Protein AF-A0A931VRN3-F1 (afdb_monomer_lite)

pLDDT: mean 87.7, std 13.33, range [32.97, 98.19]

Radius of gyration: 20.06 Å; chains: 1; bounding box: 51×46×57 Å

Foldseek 3Di:
DLVPAPFPPVLSVLLVVLVVVLVVVLVCLVPDDAAADDPVVLVVLLVVLVVLLLCLQQNPQLQSVQVSLVCNQVSLVVVLRHDRLQQAVLSNLVSLLSNLVSCLQLLNLSSSLSSLSSNLSSLVPHVDDHPVDDPLSSLVSNLSSLLSNLSSCVLSLNLVCNCCSLVVPNCVGPNCVVPVLVCLLVSVLSNLQSQLSDPDDDLVVLVVSLVVSLVSCVVVVVVVSNLSSLLSNLSSCLSVLVLVVSVVSLVVSVVCVVVDSRRDLVSVLSSLVSQLSSCVSVVVVVSNLVSLLVSQLSCQSNSSLSSVVVVCVVQPPVCVVSCPDPNRDDSPPDDD

Sequence (336 aa):
MAQVLPAPDEIKRSLVENMTLAHINALDAQGVSRTSVTPGLLVERLAELEQTHRQATFGKDLTEVKRAYRLLRDASRHLLRYVQPEEYPDTFSQICLYYHDAQCILNRPDEALLYAKTAQLVLESIEQIESGYSRKQRDELEINAIRGEAIAYHNLGLDRIVPDILLNRACSTSAYRNARHFWEPLVKRDLINSLAETPRFSIREVNKTAQQIAKICEKNGDEFTCLLVREGWLRSLIRRGKTKAAERIFKEEMERLPRLPYVGALHRALLFKSGARLAWALRDREVWSIRIAETVGLMSRAGLTHQISLIRRIYGSAVESVLAQPGIDPIESRRA

Secondary structure (DSSP, 8-state):
-GGGSSS-HHHHHHHHHHHHHHHHHHHHTTT--PPPPPHHHHHHHHHHHHHHHHHHHH-S-HHHHHHHHHHHHHHHHHHTTT--TTT-HHHHHHHHHHHHHHHHHTT-HHHHHHHHHHHHHHHHH--SPPTT--HHHHHHHHHHHHHHHHHHHHHTT-TTTHHHIIIIIGGGSHHHHHTHHHHHHHHHHHHHHHHTTSSS--HHHHHHHHHHHHHHHHHHT-HHHHHHHHHHHHHHHHHTT-HHHHHHHHHHHHHHGGG-TT--HHHHHHHHHHHHHHHHHHT-HHHHHHHHHHHHHHHHHTT-HHHHHHHHHHHGGGGHHHHTSTT------S--

Structure (mmCIF, N/CA/C/O backbone):
data_AF-A0A931VRN3-F1
#
_entry.id   AF-A0A931VRN3-F1
#
loop_
_atom_site.group_PDB
_atom_site.id
_atom_site.type_symbol
_atom_site.label_atom_id
_atom_site.label_alt_id
_atom_site.label_comp_id
_atom_site.label_asym_id
_atom_site.label_entity_id
_atom_site.label_seq_id
_atom_site.pdbx_PDB_ins_code
_atom_site.Cartn_x
_atom_site.Cartn_y
_atom_site.Cartn_z
_atom_site.occupancy
_atom_site.B_iso_or_equiv
_atom_site.auth_seq_id
_atom_site.auth_comp_id
_atom_site.auth_asym_id
_atom_site.auth_atom_id
_atom_site.pdbx_PDB_model_num
ATOM 1 N N . MET A 1 1 ? 0.625 -26.456 -2.271 1.00 47.81 1 MET A N 1
ATOM 2 C CA . MET A 1 1 ? 0.638 -25.460 -1.169 1.00 47.81 1 MET A CA 1
ATOM 3 C C . MET A 1 1 ? -0.666 -24.665 -1.031 1.00 47.81 1 MET A C 1
ATOM 5 O O . MET A 1 1 ? -1.099 -24.474 0.096 1.00 47.81 1 MET A O 1
ATOM 9 N N . ALA A 1 2 ? -1.344 -24.247 -2.109 1.00 42.66 2 ALA A N 1
ATOM 10 C CA . ALA A 1 2 ? -2.543 -23.396 -2.006 1.00 42.66 2 ALA A CA 1
ATOM 11 C C . ALA A 1 2 ? -3.788 -24.033 -1.341 1.00 42.66 2 ALA A C 1
ATOM 13 O O . ALA A 1 2 ? -4.576 -23.320 -0.726 1.00 42.66 2 ALA A O 1
ATOM 14 N N . GLN A 1 3 ? -3.957 -25.363 -1.397 1.00 41.06 3 GLN A N 1
ATOM 15 C CA . GLN A 1 3 ? -5.086 -26.056 -0.745 1.00 41.06 3 GLN A CA 1
ATOM 16 C C . GLN A 1 3 ? -5.084 -25.929 0.792 1.00 41.06 3 GLN A C 1
ATOM 18 O O . GLN A 1 3 ? -6.127 -26.093 1.417 1.00 41.06 3 GLN A O 1
ATOM 23 N N . VAL A 1 4 ? -3.939 -25.584 1.396 1.00 51.38 4 VAL A N 1
ATOM 24 C CA . VAL A 1 4 ? -3.761 -25.444 2.855 1.00 51.38 4 VAL A CA 1
ATOM 25 C C . VAL A 1 4 ? -3.945 -23.985 3.319 1.00 51.38 4 VAL A C 1
ATOM 27 O O . VAL A 1 4 ? -3.900 -23.696 4.514 1.00 51.38 4 VAL A O 1
ATOM 30 N N . LEU A 1 5 ? -4.164 -23.036 2.399 1.00 52.25 5 LEU A N 1
ATOM 31 C CA . LEU A 1 5 ? -4.338 -21.626 2.753 1.00 52.25 5 LEU A CA 1
ATOM 32 C C . LEU A 1 5 ? -5.702 -21.394 3.427 1.00 52.25 5 LEU A C 1
ATOM 34 O O . LEU A 1 5 ? -6.718 -21.863 2.914 1.00 52.25 5 LEU A O 1
ATOM 38 N N . PRO A 1 6 ? -5.778 -20.634 4.535 1.00 59.28 6 PRO A N 1
ATOM 39 C CA . PRO A 1 6 ? -7.038 -20.280 5.188 1.00 59.28 6 PRO A CA 1
ATOM 40 C C . PRO A 1 6 ? -7.766 -19.160 4.419 1.00 59.28 6 PRO A C 1
ATOM 42 O O . PRO A 1 6 ? -8.022 -18.088 4.958 1.00 59.28 6 PRO A O 1
ATOM 45 N N . ALA A 1 7 ? -8.070 -19.398 3.142 1.00 60.66 7 ALA A N 1
ATOM 46 C CA . ALA A 1 7 ? -8.756 -18.471 2.244 1.00 60.66 7 ALA A CA 1
ATOM 47 C C . ALA A 1 7 ? -10.032 -19.112 1.651 1.00 60.66 7 ALA A C 1
ATOM 49 O O . ALA A 1 7 ? -10.112 -20.341 1.574 1.00 60.66 7 ALA A O 1
ATOM 50 N N . PRO A 1 8 ? -11.030 -18.317 1.219 1.00 69.44 8 PRO A N 1
ATOM 51 C CA . PRO A 1 8 ? -12.153 -18.806 0.417 1.00 69.44 8 PRO A CA 1
ATOM 52 C C . PRO A 1 8 ? -11.683 -19.590 -0.817 1.00 69.44 8 PRO A C 1
ATOM 54 O O . PRO A 1 8 ? -10.651 -19.263 -1.403 1.00 69.44 8 PRO A O 1
ATOM 57 N N . ASP A 1 9 ? -12.447 -20.593 -1.251 1.00 69.62 9 ASP A N 1
ATOM 58 C CA . ASP A 1 9 ? -12.027 -21.487 -2.343 1.00 69.62 9 ASP A CA 1
ATOM 59 C C . ASP A 1 9 ? -11.883 -20.789 -3.703 1.00 69.62 9 ASP A C 1
ATOM 61 O O . ASP A 1 9 ? -11.116 -21.244 -4.550 1.00 69.62 9 ASP A O 1
ATOM 65 N N . GLU A 1 10 ? -12.589 -19.678 -3.908 1.00 64.44 10 GLU A N 1
ATOM 66 C CA . GLU A 1 10 ? -12.407 -18.785 -5.061 1.00 64.44 10 GLU A CA 1
ATOM 67 C C . GLU A 1 10 ? -11.017 -18.131 -5.038 1.00 64.44 10 GLU A C 1
ATOM 69 O O . GLU A 1 10 ? -10.295 -18.170 -6.030 1.00 64.44 10 GLU A O 1
ATOM 74 N N . ILE A 1 11 ? -10.589 -17.636 -3.870 1.00 66.75 11 ILE A N 1
ATOM 75 C CA . ILE A 1 11 ? -9.255 -17.055 -3.679 1.00 66.75 11 ILE A CA 1
ATOM 76 C C . ILE A 1 11 ? -8.178 -18.132 -3.812 1.00 66.75 11 ILE A C 1
ATOM 78 O O . ILE A 1 11 ? -7.168 -17.899 -4.462 1.00 66.75 11 ILE A O 1
ATOM 82 N N . LYS A 1 12 ? -8.381 -19.330 -3.252 1.00 71.00 12 LYS A N 1
ATOM 83 C CA . LYS A 1 12 ? -7.423 -20.436 -3.413 1.00 71.00 12 LYS A CA 1
ATOM 84 C C . LYS A 1 12 ? -7.230 -20.819 -4.880 1.00 71.00 12 LYS A C 1
ATOM 86 O O . LYS A 1 12 ? -6.092 -21.017 -5.287 1.00 71.00 12 LYS A O 1
ATOM 91 N N . ARG A 1 13 ? -8.318 -20.936 -5.653 1.00 69.44 13 ARG A N 1
ATOM 92 C CA . ARG A 1 13 ? -8.260 -21.268 -7.086 1.00 69.44 13 ARG A CA 1
ATOM 93 C C . ARG A 1 13 ? -7.555 -20.180 -7.882 1.00 69.44 13 ARG A C 1
ATOM 95 O O . ARG A 1 13 ? -6.575 -20.494 -8.547 1.00 69.44 13 ARG A O 1
ATOM 102 N N . SER A 1 14 ? -7.961 -18.924 -7.698 1.00 68.75 14 SER A N 1
ATOM 103 C CA . SER A 1 14 ? -7.282 -17.789 -8.326 1.00 68.75 14 SER A CA 1
ATOM 104 C C . SER A 1 14 ? -5.796 -17.743 -7.954 1.00 68.75 14 SER A C 1
ATOM 106 O O . SER A 1 14 ? -4.951 -17.554 -8.817 1.00 68.75 14 SER A O 1
ATOM 108 N N . LEU A 1 15 ? -5.429 -18.000 -6.692 1.00 72.75 15 LEU A N 1
ATOM 109 C CA . LEU A 1 15 ? -4.024 -18.039 -6.275 1.00 72.75 15 LEU A CA 1
ATOM 110 C C . LEU A 1 15 ? -3.240 -19.169 -6.942 1.00 72.75 15 LEU A C 1
ATOM 112 O O . LEU A 1 15 ? -2.097 -18.945 -7.317 1.00 72.75 15 LEU A O 1
ATOM 116 N N . VAL A 1 16 ? -3.820 -20.364 -7.093 1.00 74.12 16 VAL A N 1
ATOM 117 C CA . VAL A 1 16 ? -3.169 -21.457 -7.837 1.00 74.12 16 VAL A CA 1
ATOM 118 C C . VAL A 1 16 ? -2.955 -21.048 -9.283 1.00 74.12 16 VAL A C 1
ATOM 120 O O . VAL A 1 16 ? -1.829 -21.115 -9.759 1.00 74.12 16 VAL A O 1
ATOM 123 N N . GLU A 1 17 ? -4.013 -20.594 -9.953 1.00 70.81 17 GLU A N 1
ATOM 124 C CA . GLU A 1 17 ? -3.970 -20.182 -11.355 1.00 70.81 17 GLU A CA 1
ATOM 125 C C . GLU A 1 17 ? -2.940 -19.073 -11.562 1.00 70.81 17 GLU A C 1
ATOM 127 O O . GLU A 1 17 ? -2.063 -19.196 -12.408 1.00 70.81 17 GLU A O 1
ATOM 132 N N . ASN A 1 18 ? -2.960 -18.045 -10.719 1.00 70.38 18 ASN A N 1
ATOM 133 C CA . ASN A 1 18 ? -2.026 -16.930 -10.775 1.00 70.38 18 ASN A CA 1
ATOM 134 C C . ASN A 1 18 ? -0.592 -17.339 -10.429 1.00 70.38 18 ASN A C 1
ATOM 136 O O . ASN A 1 18 ? 0.336 -16.865 -11.069 1.00 70.38 18 ASN A O 1
ATOM 140 N N . MET A 1 19 ? -0.365 -18.234 -9.466 1.00 69.62 19 MET A N 1
ATOM 141 C CA . MET A 1 19 ? 0.985 -18.745 -9.193 1.00 69.62 19 MET A CA 1
ATOM 142 C C . MET A 1 19 ? 1.522 -19.579 -10.359 1.00 69.62 19 MET A C 1
ATOM 144 O O . MET A 1 19 ? 2.696 -19.462 -10.706 1.00 69.62 19 MET A O 1
ATOM 148 N N . THR A 1 20 ? 0.669 -20.395 -10.976 1.00 71.00 20 THR A N 1
ATOM 149 C CA . THR A 1 20 ? 1.013 -21.165 -12.171 1.00 71.00 20 THR A CA 1
ATOM 150 C C . THR A 1 20 ? 1.292 -20.235 -13.349 1.00 71.00 20 THR A C 1
ATOM 152 O O . THR A 1 20 ? 2.310 -20.405 -14.007 1.00 71.00 20 THR A O 1
ATOM 155 N N . LEU A 1 21 ? 0.471 -19.206 -13.568 1.00 70.56 21 LEU A N 1
ATOM 156 C CA . LEU A 1 21 ? 0.690 -18.193 -14.601 1.00 70.56 21 LEU A CA 1
ATOM 157 C C . LEU A 1 21 ? 1.951 -17.365 -14.348 1.00 70.56 21 LEU A C 1
ATOM 159 O O . LEU A 1 21 ? 2.657 -17.068 -15.299 1.00 70.56 21 LEU A O 1
ATOM 163 N N . ALA A 1 22 ? 2.275 -17.022 -13.097 1.00 62.94 22 ALA A N 1
ATOM 164 C CA . ALA A 1 22 ? 3.526 -16.336 -12.759 1.00 62.94 22 ALA A CA 1
ATOM 165 C C . ALA A 1 22 ? 4.733 -17.168 -13.196 1.00 62.94 22 ALA A C 1
ATOM 167 O O . ALA A 1 22 ? 5.671 -16.654 -13.796 1.00 62.94 22 ALA A O 1
ATOM 168 N N . HIS A 1 23 ? 4.682 -18.468 -12.905 1.00 60.97 23 HIS A N 1
ATOM 169 C CA . HIS A 1 23 ? 5.738 -19.404 -13.251 1.00 60.97 23 HIS A CA 1
ATOM 170 C C . HIS A 1 23 ? 5.822 -19.649 -14.764 1.00 60.97 23 HIS A C 1
ATOM 172 O O . HIS A 1 23 ? 6.911 -19.588 -15.319 1.00 60.97 23 HIS A O 1
ATOM 178 N N . ILE A 1 24 ? 4.685 -19.857 -15.438 1.00 65.12 24 ILE A N 1
ATOM 179 C CA . ILE A 1 24 ? 4.618 -20.018 -16.899 1.00 65.12 24 ILE A CA 1
ATOM 180 C C . ILE A 1 24 ? 5.123 -18.756 -17.595 1.00 65.12 24 ILE A C 1
ATOM 182 O O . ILE A 1 24 ? 6.011 -18.848 -18.428 1.00 65.12 24 ILE A O 1
ATOM 186 N N . ASN A 1 25 ? 4.648 -17.573 -17.202 1.00 61.78 25 ASN A N 1
ATOM 187 C CA . ASN A 1 25 ? 5.103 -16.313 -17.785 1.00 61.78 25 ASN A CA 1
ATOM 188 C C . ASN A 1 25 ? 6.601 -16.081 -17.561 1.00 61.78 25 ASN A C 1
ATOM 190 O O . ASN A 1 25 ? 7.233 -15.469 -18.411 1.00 61.78 25 ASN A O 1
ATOM 194 N N . ALA A 1 26 ? 7.170 -16.550 -16.446 1.00 58.62 26 ALA A N 1
ATOM 195 C CA . ALA A 1 26 ? 8.609 -16.482 -16.201 1.00 58.62 26 ALA A CA 1
ATOM 196 C C . ALA A 1 26 ? 9.413 -17.445 -17.095 1.00 58.62 26 ALA A C 1
ATOM 198 O O . ALA A 1 26 ? 10.532 -17.122 -17.474 1.00 58.62 26 ALA A O 1
ATOM 199 N N . LEU A 1 27 ? 8.849 -18.604 -17.448 1.00 55.72 27 LEU A N 1
ATOM 200 C CA . LEU A 1 27 ? 9.449 -19.536 -18.409 1.00 55.72 27 LEU A CA 1
ATOM 201 C C . LEU A 1 27 ? 9.289 -19.043 -19.858 1.00 55.72 27 LEU A C 1
ATOM 203 O O . LEU A 1 27 ? 10.208 -19.177 -20.659 1.00 55.72 27 LEU A O 1
ATOM 207 N N . ASP A 1 28 ? 8.149 -18.431 -20.185 1.00 57.56 28 ASP A N 1
ATOM 208 C CA . ASP A 1 28 ? 7.862 -17.856 -21.505 1.00 57.56 28 ASP A CA 1
ATOM 209 C C . ASP A 1 28 ? 8.634 -16.550 -21.748 1.00 57.56 28 ASP A C 1
ATOM 211 O O . ASP A 1 28 ? 8.986 -16.249 -22.890 1.00 57.56 28 ASP A O 1
ATOM 215 N N . ALA A 1 29 ? 8.970 -15.822 -20.676 1.00 54.88 29 ALA A N 1
ATOM 216 C CA . ALA A 1 29 ? 9.952 -14.731 -20.633 1.00 54.88 29 ALA A CA 1
ATOM 217 C C . ALA A 1 29 ? 11.402 -15.207 -20.876 1.00 54.88 29 ALA A C 1
ATOM 219 O O . ALA A 1 29 ? 12.355 -14.547 -20.474 1.00 54.88 29 ALA A O 1
ATOM 220 N N . GLN A 1 30 ? 11.582 -16.385 -21.474 1.00 50.66 30 GLN A N 1
ATOM 221 C CA . GLN A 1 30 ? 12.852 -16.857 -22.015 1.00 50.66 30 GLN A CA 1
ATOM 222 C C . GLN A 1 30 ? 12.718 -17.288 -23.487 1.00 50.66 30 GLN A C 1
ATOM 224 O O . GLN A 1 30 ? 13.691 -17.773 -24.063 1.00 50.66 30 GLN A O 1
ATOM 229 N N . GLY A 1 31 ? 11.533 -17.164 -24.113 1.00 42.31 31 GLY A N 1
ATOM 230 C CA . GLY A 1 31 ? 11.246 -17.884 -25.360 1.00 42.31 31 GLY A CA 1
ATOM 231 C C . GLY A 1 31 ? 10.286 -17.260 -26.377 1.00 42.31 31 GLY A C 1
ATOM 232 O O . GLY A 1 31 ? 10.128 -17.851 -27.446 1.00 42.31 31 GLY A O 1
ATOM 233 N N . VAL A 1 32 ? 9.648 -16.106 -26.132 1.00 45.34 32 VAL A N 1
ATOM 234 C CA . VAL A 1 32 ? 8.637 -15.564 -27.070 1.00 45.34 32 VAL A CA 1
ATOM 235 C C . VAL A 1 32 ? 9.038 -14.223 -27.681 1.00 45.34 32 VAL A C 1
ATOM 237 O O . VAL A 1 32 ? 9.128 -13.200 -27.010 1.00 45.34 32 VAL A O 1
ATOM 240 N N . SER A 1 33 ? 9.156 -14.217 -29.011 1.00 43.78 33 SER A N 1
ATOM 241 C CA . SER A 1 33 ? 9.329 -13.016 -29.831 1.00 43.78 33 SER A CA 1
ATOM 242 C C . SER A 1 33 ? 8.057 -12.154 -29.783 1.00 43.78 33 SER A C 1
ATOM 244 O O . SER A 1 33 ? 7.063 -12.440 -30.453 1.00 43.78 33 SER A O 1
ATOM 246 N N . ARG A 1 34 ? 8.054 -11.115 -28.940 1.00 58.91 34 ARG A N 1
ATOM 247 C CA . ARG A 1 34 ? 7.010 -10.074 -28.912 1.00 58.91 34 ARG A CA 1
ATOM 248 C C . ARG A 1 34 ? 7.381 -8.945 -29.868 1.00 58.91 34 ARG A C 1
ATOM 250 O O . ARG A 1 34 ? 8.559 -8.670 -30.070 1.00 58.91 34 ARG A O 1
ATOM 257 N N . THR A 1 35 ? 6.390 -8.259 -30.428 1.00 57.34 35 THR A N 1
ATOM 258 C CA . THR A 1 35 ? 6.620 -7.074 -31.263 1.00 57.34 35 THR A CA 1
ATOM 259 C C . THR A 1 35 ? 7.384 -6.019 -30.461 1.00 57.34 35 THR A C 1
ATOM 261 O O . THR A 1 35 ? 6.906 -5.597 -29.408 1.00 57.34 35 THR A O 1
ATOM 264 N N . SER A 1 36 ? 8.564 -5.618 -30.935 1.00 60.22 36 SER A N 1
ATOM 265 C CA . SER A 1 36 ? 9.435 -4.683 -30.223 1.00 60.22 36 SER A CA 1
ATOM 266 C C . SER A 1 36 ? 8.856 -3.265 -30.227 1.00 60.22 36 SER A C 1
ATOM 268 O O . SER A 1 36 ? 8.406 -2.750 -31.253 1.00 60.22 36 SER A O 1
ATOM 270 N N . VAL A 1 37 ? 8.855 -2.625 -29.056 1.00 72.06 37 VAL A N 1
ATOM 271 C CA . VAL A 1 37 ? 8.591 -1.185 -28.917 1.00 72.06 37 VAL A CA 1
ATOM 272 C C . VAL A 1 37 ? 9.890 -0.448 -29.207 1.00 72.06 37 VAL A C 1
ATOM 274 O O . VAL A 1 37 ? 10.955 -0.878 -28.774 1.00 72.06 37 VAL A O 1
ATOM 277 N N . THR A 1 38 ? 9.828 0.676 -29.919 1.00 80.19 38 THR A N 1
ATOM 278 C CA . THR A 1 38 ? 11.017 1.516 -30.088 1.00 80.19 38 THR A CA 1
ATOM 279 C C . THR A 1 38 ? 11.441 2.112 -28.734 1.00 80.19 38 THR A C 1
ATOM 281 O O . THR A 1 38 ? 10.580 2.613 -28.005 1.00 80.19 38 THR A O 1
ATOM 284 N N . PRO A 1 39 ? 12.745 2.130 -28.391 1.00 80.50 39 PRO A N 1
ATOM 285 C CA . PRO A 1 39 ? 13.212 2.574 -27.072 1.00 80.50 39 PRO A CA 1
ATOM 286 C C . PRO A 1 39 ? 12.710 3.968 -26.661 1.00 80.50 39 PRO A C 1
ATOM 288 O O . PRO A 1 39 ? 12.307 4.175 -25.521 1.00 80.50 39 PRO A O 1
ATOM 291 N N . GLY A 1 40 ? 12.670 4.922 -27.601 1.00 81.75 40 GLY A N 1
ATOM 292 C CA . GLY A 1 40 ? 12.187 6.281 -27.329 1.00 81.75 40 GLY A CA 1
ATOM 293 C C . GLY A 1 40 ? 10.714 6.328 -26.910 1.00 81.75 40 GLY A C 1
ATOM 294 O O . GLY A 1 40 ? 10.373 6.986 -25.931 1.00 81.75 40 GLY A O 1
ATOM 295 N N . LEU A 1 41 ? 9.855 5.559 -27.587 1.00 86.69 41 LEU A N 1
ATOM 296 C CA . LEU A 1 41 ? 8.439 5.471 -27.234 1.00 86.69 41 LEU A CA 1
ATOM 297 C C . LEU A 1 41 ? 8.250 4.799 -25.867 1.00 86.69 41 LEU A C 1
ATOM 299 O O . LEU A 1 41 ? 7.359 5.183 -25.116 1.00 86.69 41 LEU A O 1
ATOM 303 N N . LEU A 1 42 ? 9.084 3.813 -25.5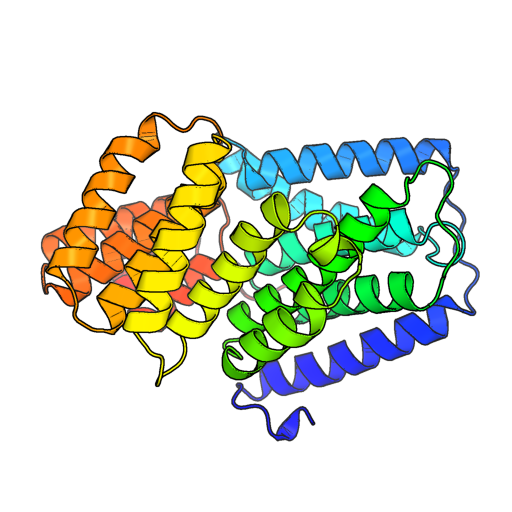23 1.00 89.06 42 LEU A N 1
ATOM 304 C CA . LEU A 1 42 ? 9.016 3.147 -24.223 1.00 89.06 42 LEU A CA 1
ATOM 305 C C . LEU A 1 42 ? 9.300 4.117 -23.066 1.00 89.06 42 LEU A C 1
ATOM 307 O O . LEU A 1 42 ? 8.546 4.134 -22.094 1.00 89.06 42 LEU A O 1
ATOM 311 N N . VAL A 1 43 ? 10.326 4.963 -23.197 1.00 89.38 43 VAL A N 1
ATOM 312 C CA . VAL A 1 43 ? 10.664 5.989 -22.194 1.00 89.38 43 VAL A CA 1
ATOM 313 C C . VAL A 1 43 ? 9.511 6.976 -22.000 1.00 89.38 43 VAL A C 1
ATOM 315 O O . VAL A 1 43 ? 9.130 7.263 -20.864 1.00 89.38 43 VAL A O 1
ATOM 318 N N . GLU A 1 44 ? 8.910 7.457 -23.091 1.00 91.38 44 GLU A N 1
ATOM 319 C CA . GLU A 1 44 ? 7.751 8.359 -23.033 1.00 91.38 44 GLU A CA 1
ATOM 320 C C . GLU A 1 44 ? 6.558 7.703 -22.324 1.00 91.38 44 GLU A C 1
ATOM 322 O O . GLU A 1 44 ? 5.975 8.286 -21.407 1.00 91.38 44 GLU A O 1
ATOM 327 N N . ARG A 1 45 ? 6.227 6.454 -22.680 1.00 93.44 45 ARG A N 1
ATOM 328 C CA . ARG A 1 45 ? 5.126 5.709 -22.048 1.00 93.44 45 ARG A CA 1
ATOM 329 C C . ARG A 1 45 ? 5.378 5.424 -20.572 1.00 93.44 45 ARG A C 1
ATOM 331 O O . ARG A 1 45 ? 4.435 5.466 -19.781 1.00 93.44 45 ARG A O 1
ATOM 338 N N . LEU A 1 46 ? 6.621 5.150 -20.180 1.00 94.00 46 LEU A N 1
ATOM 339 C CA . LEU A 1 46 ? 6.968 4.946 -18.777 1.00 94.00 46 LEU A CA 1
ATOM 340 C C . LEU A 1 46 ? 6.805 6.242 -17.968 1.00 94.00 46 LEU A C 1
ATOM 342 O O . LEU A 1 46 ? 6.253 6.203 -16.868 1.00 94.00 46 LEU A O 1
ATOM 346 N N . ALA A 1 47 ? 7.203 7.389 -18.526 1.00 94.75 47 ALA A N 1
ATOM 347 C CA . ALA A 1 47 ? 7.003 8.691 -17.892 1.00 94.75 47 ALA A CA 1
ATOM 348 C C . ALA A 1 47 ? 5.508 9.038 -17.731 1.00 94.75 47 ALA A C 1
ATOM 350 O O . ALA A 1 47 ? 5.088 9.503 -16.667 1.00 94.75 47 ALA A O 1
ATOM 351 N N . GLU A 1 48 ? 4.679 8.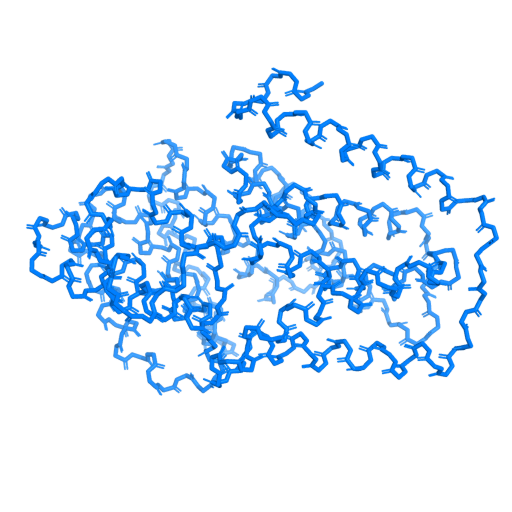752 -18.743 1.00 95.25 48 GLU A N 1
ATOM 352 C CA . GLU A 1 48 ? 3.215 8.897 -18.659 1.00 95.25 48 GLU A CA 1
ATOM 353 C C . GLU A 1 48 ? 2.607 7.999 -17.564 1.00 95.25 48 GLU A C 1
ATOM 355 O O . GLU A 1 48 ? 1.729 8.434 -16.805 1.00 95.25 48 GLU A O 1
ATOM 360 N N . LEU A 1 49 ? 3.080 6.751 -17.446 1.00 96.12 49 LEU A N 1
ATOM 361 C CA . LEU A 1 49 ? 2.662 5.833 -16.384 1.00 96.12 49 LEU A CA 1
ATOM 362 C C . LEU A 1 49 ? 3.060 6.346 -15.001 1.00 96.12 49 LEU A C 1
ATOM 364 O O . LEU A 1 49 ? 2.229 6.331 -14.093 1.00 96.12 49 LEU A O 1
ATOM 368 N N . GLU A 1 50 ? 4.286 6.844 -14.837 1.00 96.69 50 GLU A N 1
ATOM 369 C CA . GLU A 1 50 ? 4.743 7.420 -13.573 1.00 96.69 50 GLU A CA 1
ATOM 370 C C . GLU A 1 50 ? 3.888 8.630 -13.172 1.00 96.69 50 GLU A C 1
ATOM 372 O O . GLU A 1 50 ? 3.437 8.731 -12.027 1.00 96.69 50 GLU A O 1
ATOM 377 N N . GLN A 1 51 ? 3.604 9.535 -14.112 1.00 96.81 51 GLN A N 1
ATOM 378 C CA . GLN A 1 51 ? 2.733 10.681 -13.859 1.00 96.81 51 GLN A CA 1
ATOM 379 C C . GLN A 1 51 ? 1.325 10.231 -13.450 1.00 96.81 51 GLN A C 1
ATOM 381 O O . GLN A 1 51 ? 0.758 10.755 -12.486 1.00 96.81 51 GLN A O 1
ATOM 386 N N . THR A 1 52 ? 0.781 9.227 -14.137 1.00 96.62 52 THR A N 1
ATOM 387 C CA . THR A 1 52 ? -0.531 8.651 -13.819 1.00 96.62 52 THR A CA 1
ATOM 388 C C . THR A 1 52 ? -0.532 7.999 -12.433 1.00 96.62 52 THR A C 1
ATOM 390 O O . THR A 1 52 ? -1.475 8.192 -11.665 1.00 96.62 52 THR A O 1
ATOM 393 N N . HIS A 1 53 ? 0.535 7.284 -12.063 1.00 96.62 53 HIS A N 1
ATOM 394 C CA . HIS A 1 53 ? 0.702 6.680 -10.736 1.00 96.62 53 HIS A CA 1
ATOM 395 C C . HIS A 1 53 ? 0.770 7.734 -9.629 1.00 96.62 53 HIS A C 1
ATOM 397 O O . HIS A 1 53 ? 0.078 7.608 -8.612 1.00 96.62 53 HIS A O 1
ATOM 403 N N . ARG A 1 54 ? 1.520 8.822 -9.847 1.00 95.06 54 ARG A N 1
ATOM 404 C CA . ARG A 1 54 ? 1.574 9.962 -8.921 1.00 95.06 54 ARG A CA 1
ATOM 405 C C . ARG A 1 54 ? 0.204 10.619 -8.764 1.00 95.06 54 ARG A C 1
ATOM 407 O O . ARG A 1 54 ? -0.207 10.875 -7.633 1.00 95.06 54 ARG A O 1
ATOM 414 N N . GLN A 1 55 ? -0.524 10.840 -9.860 1.00 94.88 55 GLN A N 1
ATOM 415 C CA . GLN A 1 55 ? -1.879 11.397 -9.816 1.00 94.88 55 GLN A CA 1
ATOM 416 C C . GLN A 1 55 ? -2.845 10.471 -9.067 1.00 94.88 55 GLN A C 1
ATOM 418 O O . GLN A 1 55 ? -3.618 10.938 -8.235 1.00 94.88 55 GLN A O 1
ATOM 423 N N . ALA A 1 56 ? -2.782 9.160 -9.304 1.00 93.38 56 ALA A N 1
ATOM 424 C CA . ALA A 1 56 ? -3.622 8.190 -8.607 1.00 93.38 56 ALA A CA 1
ATOM 425 C C . ALA A 1 56 ? -3.336 8.161 -7.093 1.00 93.38 56 ALA A C 1
ATOM 427 O O . ALA A 1 56 ? -4.252 8.104 -6.276 1.00 93.38 56 ALA A O 1
ATOM 428 N N . THR A 1 57 ? -2.063 8.250 -6.706 1.00 92.00 57 THR A N 1
ATOM 429 C CA . THR A 1 57 ? -1.635 8.109 -5.307 1.00 92.00 57 THR A CA 1
ATOM 430 C C . THR A 1 57 ? -1.789 9.404 -4.501 1.00 92.00 57 THR A C 1
ATOM 432 O O . THR A 1 57 ? -2.190 9.376 -3.332 1.00 92.00 57 THR A O 1
ATOM 435 N N . PHE A 1 58 ? -1.483 10.549 -5.114 1.00 91.94 58 PHE A N 1
ATOM 436 C CA . PHE A 1 58 ? -1.341 11.840 -4.431 1.00 91.94 58 PHE A CA 1
ATOM 437 C C . PHE A 1 58 ? -2.297 12.928 -4.941 1.00 91.94 58 PHE A C 1
ATOM 439 O O . PHE A 1 58 ? -2.311 14.027 -4.384 1.00 91.94 58 PHE A O 1
ATOM 446 N N . GLY A 1 59 ? -3.109 12.638 -5.961 1.00 90.62 59 GLY A N 1
ATOM 447 C CA . GLY A 1 59 ? -4.077 13.577 -6.522 1.00 90.62 59 GLY A CA 1
ATOM 448 C C . GLY A 1 59 ? -5.084 14.089 -5.488 1.00 90.62 59 GLY A C 1
ATOM 449 O O . GLY A 1 59 ? -5.476 13.384 -4.550 1.00 90.62 59 GLY A O 1
ATOM 450 N N . LYS A 1 60 ? -5.494 15.351 -5.660 1.00 89.31 60 LYS A N 1
ATOM 451 C CA . LYS A 1 60 ? -6.462 16.033 -4.783 1.00 89.31 60 LYS A CA 1
ATOM 452 C C . LYS A 1 60 ? -7.897 15.913 -5.295 1.00 89.31 60 LYS A C 1
ATOM 454 O O . LYS A 1 60 ? -8.812 15.792 -4.482 1.00 89.31 60 LYS A O 1
ATOM 459 N N . ASP A 1 61 ? -8.088 15.935 -6.613 1.00 92.88 61 ASP A N 1
ATOM 460 C CA . ASP A 1 61 ? -9.394 15.701 -7.226 1.00 92.88 61 ASP A CA 1
ATOM 461 C C . ASP A 1 61 ? -9.708 14.199 -7.208 1.00 92.88 61 ASP A C 1
ATOM 463 O O . ASP A 1 61 ? -9.017 13.382 -7.815 1.00 92.88 61 ASP A O 1
ATOM 467 N N . LEU A 1 62 ? -10.764 13.828 -6.484 1.00 91.62 62 LEU A N 1
ATOM 468 C CA . LEU A 1 62 ? -11.141 12.429 -6.286 1.00 91.62 62 LEU A CA 1
ATOM 469 C C . LEU A 1 62 ? -11.616 11.760 -7.585 1.00 91.62 62 LEU A C 1
ATOM 471 O O . LEU A 1 62 ? -11.374 10.569 -7.782 1.00 91.62 62 LEU A O 1
ATOM 475 N N . THR A 1 63 ? -12.252 12.516 -8.480 1.00 89.81 63 THR A N 1
ATOM 476 C CA . THR A 1 63 ? -12.711 12.016 -9.781 1.00 89.81 63 THR A CA 1
ATOM 477 C C . THR A 1 63 ? -11.518 11.719 -10.679 1.00 89.81 63 THR A C 1
ATOM 479 O O . THR A 1 63 ? -11.477 10.670 -11.328 1.00 89.81 63 THR A O 1
ATOM 482 N N . GLU A 1 64 ? -10.522 12.607 -10.688 1.00 92.44 64 GLU A N 1
ATOM 483 C CA . GLU A 1 64 ? -9.267 12.378 -11.405 1.00 92.44 64 GLU A CA 1
ATOM 484 C C . GLU A 1 64 ? -8.502 11.191 -10.823 1.00 92.44 64 GLU A C 1
ATOM 486 O O . GLU A 1 64 ? -8.046 10.347 -11.585 1.00 92.44 64 GLU A O 1
ATOM 491 N N . VAL A 1 65 ? -8.429 11.063 -9.493 1.00 92.06 65 VAL A N 1
ATOM 492 C CA . VAL A 1 65 ? -7.815 9.905 -8.817 1.00 92.06 65 VAL A CA 1
ATOM 493 C C . VAL A 1 65 ? -8.488 8.593 -9.238 1.00 92.06 65 VAL A C 1
ATOM 495 O O . VAL A 1 65 ? -7.805 7.647 -9.639 1.00 92.06 65 VAL A O 1
ATOM 498 N N . LYS A 1 66 ? -9.829 8.534 -9.221 1.00 91.38 66 LYS A N 1
ATOM 499 C CA . LYS A 1 66 ? -10.601 7.352 -9.653 1.00 91.38 66 LYS A CA 1
ATOM 500 C C . LYS A 1 66 ? -10.289 6.976 -11.103 1.00 91.38 66 LYS A C 1
ATOM 502 O O . LYS A 1 66 ? -10.120 5.794 -11.411 1.00 91.38 66 LYS A O 1
ATOM 507 N N . ARG A 1 67 ? -10.208 7.965 -12.000 1.00 91.38 67 ARG A N 1
ATOM 508 C CA . ARG A 1 67 ? -9.839 7.752 -13.411 1.00 91.38 67 ARG A CA 1
ATOM 509 C C . ARG A 1 67 ? -8.384 7.312 -13.555 1.00 91.38 67 ARG A C 1
ATOM 511 O O . ARG A 1 67 ? -8.124 6.378 -14.307 1.00 91.38 67 ARG A O 1
ATOM 518 N N . ALA A 1 68 ? -7.469 7.919 -12.805 1.00 94.38 68 ALA A N 1
ATOM 519 C CA . ALA A 1 68 ? -6.043 7.626 -12.853 1.00 94.38 68 ALA A CA 1
ATOM 520 C C . ALA A 1 68 ? -5.741 6.176 -12.456 1.00 94.38 68 ALA A C 1
ATOM 522 O O . ALA A 1 68 ? -4.971 5.527 -13.150 1.00 94.38 68 ALA A O 1
ATOM 523 N N . TYR A 1 69 ? -6.403 5.606 -11.439 1.00 92.38 69 TYR A N 1
ATOM 524 C CA . TYR A 1 69 ? -6.232 4.179 -11.116 1.00 92.38 69 TYR A CA 1
ATOM 525 C C . TYR A 1 69 ? -6.668 3.242 -12.253 1.00 92.38 69 TYR A C 1
ATOM 527 O O . TYR A 1 69 ? -6.003 2.241 -12.518 1.00 92.38 69 TYR A O 1
ATOM 535 N N . ARG A 1 70 ? -7.773 3.558 -12.945 1.00 91.88 70 ARG A N 1
ATOM 536 C CA . ARG A 1 70 ? -8.251 2.769 -14.096 1.00 91.88 70 ARG A CA 1
ATOM 537 C C . ARG A 1 70 ? -7.299 2.894 -15.285 1.00 91.88 70 ARG A C 1
ATOM 539 O O . ARG A 1 70 ? -6.923 1.881 -15.865 1.00 91.88 70 ARG A O 1
ATOM 546 N N . LEU A 1 71 ? -6.865 4.118 -15.588 1.00 93.88 71 LEU A N 1
ATOM 547 C CA . LEU A 1 71 ? -5.897 4.388 -16.647 1.00 93.88 71 LEU A CA 1
ATOM 548 C C . LEU A 1 71 ? -4.560 3.695 -16.368 1.00 93.88 71 LEU A C 1
ATOM 550 O O . LEU A 1 71 ? -4.031 3.037 -17.255 1.00 93.88 71 LEU A O 1
ATOM 554 N N . LEU A 1 72 ? -4.058 3.773 -15.133 1.00 96.06 72 LEU A N 1
ATOM 555 C CA . LEU A 1 72 ? -2.824 3.113 -14.714 1.00 96.06 72 LEU A CA 1
ATOM 556 C C . LEU A 1 72 ? -2.902 1.601 -14.939 1.00 96.06 72 LEU A C 1
ATOM 558 O O . LEU A 1 72 ? -1.976 1.022 -15.504 1.00 96.06 72 LEU A O 1
ATOM 562 N N . ARG A 1 73 ? -4.018 0.967 -14.549 1.00 94.62 73 ARG A N 1
ATOM 563 C CA . ARG A 1 73 ? -4.262 -0.460 -14.801 1.00 94.62 73 ARG A CA 1
ATOM 564 C C . ARG A 1 73 ? -4.213 -0.766 -16.298 1.00 94.62 73 ARG A C 1
ATOM 566 O O . ARG A 1 73 ? -3.476 -1.656 -16.715 1.00 94.62 73 ARG A O 1
ATOM 573 N N . ASP A 1 74 ? -5.013 -0.062 -17.093 1.00 91.62 74 ASP A N 1
ATOM 574 C CA . ASP A 1 74 ? -5.202 -0.387 -18.509 1.00 91.62 74 ASP A CA 1
ATOM 575 C C . ASP A 1 74 ? -3.931 -0.122 -19.325 1.00 91.62 74 ASP A C 1
ATOM 577 O O . ASP A 1 74 ? -3.522 -0.973 -20.118 1.00 91.62 74 ASP A O 1
ATOM 581 N N . ALA A 1 75 ? -3.253 0.998 -19.065 1.00 92.19 75 ALA A N 1
ATOM 582 C CA . ALA A 1 75 ? -1.996 1.354 -19.709 1.00 92.19 75 ALA A CA 1
ATOM 583 C C . ALA A 1 75 ? -0.855 0.408 -19.305 1.00 92.19 75 ALA A C 1
ATOM 585 O O . ALA A 1 75 ? -0.138 -0.074 -20.181 1.00 92.19 75 ALA A O 1
ATOM 586 N N . SER A 1 76 ? -0.726 0.055 -18.019 1.00 95.69 76 SER A N 1
ATOM 587 C CA . SER A 1 76 ? 0.307 -0.898 -17.578 1.00 95.69 76 SER A CA 1
ATOM 588 C C . SER A 1 76 ? 0.068 -2.285 -18.179 1.00 95.69 76 SER A C 1
ATOM 590 O O . SER A 1 76 ? 0.991 -2.897 -18.709 1.00 95.69 76 SER A O 1
ATOM 592 N N . ARG A 1 77 ? -1.186 -2.767 -18.191 1.00 92.88 77 ARG A N 1
ATOM 593 C CA . ARG A 1 77 ? -1.549 -4.043 -18.833 1.00 92.88 77 ARG A CA 1
ATOM 594 C C . ARG A 1 77 ? -1.227 -4.047 -20.318 1.00 92.88 77 ARG A C 1
ATOM 596 O O . ARG A 1 77 ? -0.776 -5.065 -20.837 1.00 92.88 77 ARG A O 1
ATOM 603 N N . HIS A 1 78 ? -1.521 -2.945 -21.004 1.00 86.75 78 HIS A N 1
ATOM 604 C CA . HIS A 1 78 ? -1.219 -2.797 -22.418 1.00 86.75 78 HIS A CA 1
ATOM 605 C C . HIS A 1 78 ? 0.292 -2.850 -22.644 1.00 86.75 78 HIS A C 1
ATOM 607 O O . HIS A 1 78 ? 0.746 -3.680 -23.424 1.00 86.75 78 HIS A O 1
ATOM 613 N N . LEU A 1 79 ? 1.070 -2.051 -21.910 1.00 90.75 79 LEU A N 1
ATOM 614 C CA . LEU A 1 79 ? 2.518 -1.957 -22.083 1.00 90.75 79 LEU A CA 1
ATOM 615 C C . LEU A 1 79 ? 3.237 -3.284 -21.780 1.00 90.75 79 LEU A C 1
ATOM 617 O O . LEU A 1 79 ? 4.114 -3.687 -22.541 1.00 90.75 79 LEU A O 1
ATOM 621 N N . LEU A 1 80 ? 2.792 -4.036 -20.767 1.00 91.50 80 LEU A N 1
ATOM 622 C CA . LEU A 1 80 ? 3.327 -5.370 -20.438 1.00 91.50 80 LEU A CA 1
ATOM 623 C C . LEU A 1 80 ? 3.175 -6.408 -21.562 1.00 91.50 80 LEU A C 1
ATOM 625 O O . LEU A 1 80 ? 3.831 -7.448 -21.512 1.00 91.50 80 LEU A O 1
ATOM 629 N N . ARG A 1 81 ? 2.325 -6.163 -22.570 1.00 86.56 81 ARG A N 1
ATOM 630 C CA . ARG A 1 81 ? 2.218 -7.031 -23.759 1.00 86.56 81 ARG A CA 1
ATOM 631 C C . ARG A 1 81 ? 3.340 -6.805 -24.767 1.00 86.56 81 ARG A C 1
ATOM 633 O O . ARG A 1 81 ? 3.567 -7.685 -25.590 1.00 86.56 81 ARG A O 1
ATOM 640 N N . TYR A 1 82 ? 4.005 -5.655 -24.714 1.00 85.81 82 TYR A N 1
ATOM 641 C CA . TYR A 1 82 ? 4.999 -5.249 -25.708 1.00 85.81 82 TYR A CA 1
ATOM 642 C C . TYR A 1 82 ? 6.409 -5.122 -25.130 1.00 85.81 82 TYR A C 1
ATOM 644 O O . TYR A 1 82 ? 7.377 -5.266 -25.866 1.00 85.81 82 TYR A O 1
ATOM 652 N N . VAL A 1 83 ? 6.542 -4.889 -23.822 1.00 89.06 83 VAL A N 1
ATOM 653 C CA . VAL A 1 83 ? 7.852 -4.874 -23.162 1.00 89.06 83 VAL A CA 1
ATOM 654 C C . VAL A 1 83 ? 8.329 -6.310 -22.952 1.00 89.06 83 VAL A C 1
ATOM 656 O O . VAL A 1 83 ? 7.620 -7.128 -22.353 1.00 89.06 83 VAL A O 1
ATOM 659 N N . GLN A 1 84 ? 9.517 -6.608 -23.476 1.00 88.38 84 GLN A N 1
ATOM 660 C CA . GLN A 1 84 ? 10.209 -7.877 -23.276 1.00 88.38 84 GLN A CA 1
ATOM 661 C C . GLN A 1 84 ? 11.090 -7.778 -22.021 1.00 88.38 84 GLN A C 1
ATOM 663 O O . GLN A 1 84 ? 11.951 -6.896 -21.976 1.00 88.38 84 GLN A O 1
ATOM 668 N N . PRO A 1 85 ? 10.881 -8.619 -20.995 1.00 90.75 85 PRO A N 1
ATOM 669 C CA . PRO A 1 85 ? 11.697 -8.594 -19.781 1.00 90.75 85 PRO A CA 1
ATOM 670 C C . PRO A 1 85 ? 13.179 -8.904 -20.032 1.00 90.75 85 PRO A C 1
ATOM 672 O O . PRO A 1 85 ? 14.015 -8.445 -19.269 1.00 90.75 85 PRO A O 1
ATOM 675 N N . GLU A 1 86 ? 13.514 -9.638 -21.091 1.00 88.38 86 GLU A N 1
ATOM 676 C CA . GLU A 1 86 ? 14.883 -10.007 -21.465 1.00 88.38 86 GLU A CA 1
ATOM 677 C C . GLU A 1 86 ? 15.696 -8.809 -21.972 1.00 88.38 86 GLU A C 1
ATOM 679 O O . GLU A 1 86 ? 16.900 -8.729 -21.740 1.00 88.38 86 GLU A O 1
ATOM 684 N N . GLU A 1 87 ? 15.029 -7.868 -22.644 1.00 88.75 87 GLU A N 1
ATOM 685 C CA . GLU A 1 87 ? 15.631 -6.635 -23.168 1.00 88.75 87 GLU A CA 1
ATOM 686 C C . GLU A 1 87 ? 15.516 -5.471 -22.167 1.00 88.75 87 GLU A C 1
ATOM 688 O O . GLU A 1 87 ? 16.455 -4.690 -22.013 1.00 88.75 87 GLU A O 1
ATOM 693 N N . TYR A 1 88 ? 14.388 -5.384 -21.450 1.00 93.06 88 TYR A N 1
ATOM 694 C CA . TYR A 1 88 ? 14.053 -4.287 -20.533 1.00 93.06 88 TYR A CA 1
ATOM 695 C C . TYR A 1 88 ? 13.587 -4.798 -19.150 1.00 93.06 88 TYR A C 1
ATOM 697 O O . TYR A 1 88 ? 12.421 -4.607 -18.774 1.00 93.06 88 TYR A O 1
ATOM 705 N N . PRO A 1 89 ? 14.446 -5.497 -18.381 1.00 94.62 89 PRO A N 1
ATOM 706 C CA . PRO A 1 89 ? 14.053 -6.157 -17.131 1.00 94.62 89 PRO A CA 1
ATOM 707 C C . PRO A 1 89 ? 13.594 -5.178 -16.045 1.00 94.62 89 PRO A C 1
ATOM 709 O O . PRO A 1 89 ? 12.640 -5.459 -15.309 1.00 94.62 89 PRO A O 1
ATOM 712 N N . ASP A 1 90 ? 14.256 -4.026 -15.939 1.00 96.44 90 ASP A N 1
ATOM 713 C CA . ASP A 1 90 ? 13.993 -3.029 -14.905 1.00 96.44 90 ASP A CA 1
ATOM 714 C C . ASP A 1 90 ? 12.699 -2.257 -15.228 1.00 96.44 90 ASP A C 1
ATOM 716 O O . ASP A 1 90 ? 11.804 -2.162 -14.378 1.00 96.44 90 ASP A O 1
ATOM 720 N N . THR A 1 91 ? 12.526 -1.826 -16.482 1.00 96.19 91 THR A N 1
ATOM 721 C CA . THR A 1 91 ? 11.287 -1.206 -16.975 1.00 96.19 91 THR A CA 1
ATOM 722 C C . THR A 1 91 ? 10.099 -2.160 -16.851 1.00 96.19 91 THR A C 1
ATOM 724 O O . THR A 1 91 ? 9.048 -1.779 -16.326 1.00 96.19 91 THR A O 1
ATOM 727 N N . PHE A 1 92 ? 10.242 -3.422 -17.273 1.00 96.00 92 PHE A N 1
ATOM 728 C CA . PHE A 1 92 ? 9.181 -4.427 -17.153 1.00 96.00 92 PHE A CA 1
ATOM 729 C C . PHE A 1 92 ? 8.740 -4.608 -15.695 1.00 96.00 92 PHE A C 1
ATOM 731 O O . PHE A 1 92 ? 7.542 -4.613 -15.387 1.00 96.00 92 PHE A O 1
ATOM 738 N N . SER A 1 93 ? 9.710 -4.709 -14.784 1.00 97.25 93 SER A N 1
ATOM 739 C CA . SER A 1 93 ? 9.459 -4.859 -13.351 1.00 97.25 93 SER A CA 1
ATOM 740 C C . SER A 1 93 ? 8.766 -3.630 -12.767 1.00 97.25 93 SER A C 1
ATOM 742 O O . SER A 1 93 ? 7.807 -3.769 -12.009 1.00 97.25 93 SER A O 1
ATOM 744 N N . GLN A 1 94 ? 9.165 -2.422 -13.169 1.00 98.06 94 GLN A N 1
ATOM 745 C CA . GLN A 1 94 ? 8.508 -1.185 -12.749 1.00 98.06 94 GLN A CA 1
ATOM 746 C C . GLN A 1 94 ? 7.044 -1.117 -13.207 1.00 98.06 94 GLN A C 1
ATOM 748 O O . GLN A 1 94 ? 6.163 -0.788 -12.409 1.00 98.06 94 GLN A O 1
ATOM 753 N N . ILE A 1 95 ? 6.751 -1.502 -14.454 1.00 97.75 95 ILE A N 1
ATOM 754 C CA . ILE A 1 95 ? 5.373 -1.550 -14.966 1.00 97.75 95 ILE A CA 1
ATOM 755 C C . ILE A 1 95 ? 4.547 -2.605 -14.213 1.00 97.75 95 ILE A C 1
ATOM 757 O O . ILE A 1 95 ? 3.380 -2.361 -13.893 1.00 97.75 95 ILE A O 1
ATOM 761 N N . CYS A 1 96 ? 5.141 -3.753 -13.869 1.00 97.88 96 CYS A N 1
ATOM 762 C CA . CYS A 1 96 ? 4.490 -4.753 -13.020 1.00 97.88 96 CYS A CA 1
ATOM 763 C C . CYS A 1 96 ? 4.085 -4.167 -11.658 1.00 97.88 96 CYS A C 1
ATOM 765 O O . CYS A 1 96 ? 2.978 -4.436 -11.188 1.00 97.88 96 CYS A O 1
ATOM 767 N N . LEU A 1 97 ? 4.934 -3.337 -11.040 1.00 98.19 97 LEU A N 1
ATOM 768 C CA . LEU A 1 97 ? 4.630 -2.684 -9.761 1.00 98.19 97 LEU A CA 1
ATOM 769 C C . LEU A 1 97 ? 3.530 -1.619 -9.888 1.00 98.19 97 LEU A C 1
ATOM 771 O O . LEU A 1 97 ? 2.649 -1.543 -9.032 1.00 98.19 97 LEU A O 1
ATOM 775 N N . TYR A 1 98 ? 3.502 -0.857 -10.984 1.00 98.12 98 TYR A N 1
ATOM 776 C CA . TYR A 1 98 ? 2.395 0.063 -11.267 1.00 98.12 98 TYR A CA 1
ATOM 777 C C . TYR A 1 98 ? 1.062 -0.662 -11.464 1.00 98.12 98 TYR A C 1
ATOM 779 O O . TYR A 1 98 ? 0.038 -0.251 -10.907 1.00 98.12 98 TYR A O 1
ATOM 787 N N . TYR A 1 99 ? 1.071 -1.771 -12.205 1.00 97.31 99 TYR A N 1
ATOM 788 C CA . TYR A 1 99 ? -0.113 -2.606 -12.369 1.00 97.31 99 TYR A CA 1
ATOM 789 C C . TYR A 1 99 ? -0.558 -3.221 -11.033 1.00 97.31 99 TYR A C 1
ATOM 791 O O . TYR A 1 99 ? -1.744 -3.174 -10.705 1.00 97.31 99 TYR A O 1
ATOM 799 N N . HIS A 1 100 ? 0.385 -3.724 -10.226 1.00 97.69 100 HIS A N 1
ATOM 800 C CA . HIS A 1 100 ? 0.136 -4.226 -8.870 1.00 97.69 100 HIS A CA 1
ATOM 801 C C . HIS A 1 100 ? -0.604 -3.198 -8.003 1.00 97.69 100 HIS A C 1
ATOM 803 O O . HIS A 1 100 ? -1.624 -3.528 -7.390 1.00 97.69 100 HIS A O 1
ATOM 809 N N . ASP A 1 101 ? -0.118 -1.955 -7.961 1.00 97.12 101 ASP A N 1
ATOM 810 C CA . ASP A 1 101 ? -0.701 -0.910 -7.119 1.00 97.12 101 ASP A CA 1
ATOM 811 C C . ASP A 1 101 ? -2.142 -0.605 -7.535 1.00 97.12 101 ASP A C 1
ATOM 813 O O . ASP A 1 101 ? -3.035 -0.531 -6.685 1.00 97.12 101 ASP A O 1
ATOM 817 N N . ALA A 1 102 ? -2.400 -0.513 -8.844 1.00 95.88 102 ALA A N 1
ATOM 818 C CA . ALA A 1 102 ? -3.752 -0.340 -9.361 1.00 95.88 102 ALA A CA 1
ATOM 819 C C . ALA A 1 102 ? -4.663 -1.513 -8.962 1.00 95.88 102 ALA A C 1
ATOM 821 O O . ALA A 1 102 ? -5.781 -1.295 -8.487 1.00 95.88 102 ALA A O 1
ATOM 822 N N . GLN A 1 103 ? -4.186 -2.753 -9.086 1.00 95.19 103 GLN A N 1
ATOM 823 C CA . GLN A 1 103 ? -4.977 -3.942 -8.765 1.00 95.19 103 GLN A CA 1
ATOM 824 C C . GLN A 1 103 ? -5.274 -4.093 -7.270 1.00 95.19 103 GLN A C 1
ATOM 826 O O . GLN A 1 103 ? -6.386 -4.483 -6.899 1.00 95.19 103 GLN A O 1
ATOM 831 N N . CYS A 1 104 ? -4.352 -3.689 -6.393 1.00 94.56 104 CYS A N 1
ATOM 832 C CA . CYS A 1 104 ? -4.626 -3.600 -4.959 1.00 94.56 104 CYS A CA 1
ATOM 833 C C . CYS A 1 104 ? -5.813 -2.671 -4.658 1.00 94.56 104 CYS A C 1
ATOM 835 O O . CYS A 1 104 ? -6.658 -2.990 -3.821 1.00 94.56 104 CYS A O 1
ATOM 837 N N . ILE A 1 105 ? -5.909 -1.533 -5.349 1.00 93.44 105 ILE A N 1
ATOM 838 C CA . ILE A 1 105 ? -6.982 -0.549 -5.141 1.00 93.44 105 ILE A CA 1
ATOM 839 C C . ILE A 1 105 ? -8.303 -0.990 -5.778 1.00 93.44 105 ILE A C 1
ATOM 841 O O . ILE A 1 105 ? -9.375 -0.797 -5.189 1.00 93.44 105 ILE A O 1
ATOM 845 N N . LEU A 1 106 ? -8.224 -1.642 -6.938 1.00 88.62 106 LEU A N 1
ATOM 846 C CA . LEU A 1 106 ? -9.358 -2.167 -7.703 1.00 88.62 106 LEU A CA 1
ATOM 847 C C . LEU A 1 106 ? -9.867 -3.529 -7.196 1.00 88.62 106 LEU A C 1
ATOM 849 O O . LEU A 1 106 ? -10.667 -4.182 -7.863 1.00 88.62 106 LEU A O 1
ATOM 853 N N . ASN A 1 107 ? -9.445 -3.934 -5.994 1.00 89.44 107 ASN A N 1
ATOM 854 C CA . ASN A 1 107 ? -9.892 -5.148 -5.315 1.00 89.44 107 ASN A CA 1
ATOM 855 C C . ASN A 1 107 ? -9.595 -6.443 -6.096 1.00 89.44 107 ASN A C 1
ATOM 857 O O . ASN A 1 107 ? -10.406 -7.369 -6.096 1.00 89.44 107 ASN A O 1
ATOM 861 N N . ARG A 1 108 ? -8.415 -6.511 -6.721 1.00 89.50 108 ARG A N 1
ATOM 862 C CA . ARG A 1 108 ? -7.847 -7.700 -7.380 1.00 89.50 108 ARG A CA 1
ATOM 863 C C . ARG A 1 108 ? -6.484 -8.056 -6.757 1.00 89.50 108 ARG A C 1
ATOM 865 O O . ARG A 1 108 ? -5.451 -8.000 -7.426 1.00 89.50 108 ARG A O 1
ATOM 872 N N . PRO A 1 109 ? -6.428 -8.333 -5.438 1.00 91.50 109 PRO A N 1
ATOM 873 C CA . PRO A 1 109 ? -5.159 -8.559 -4.742 1.00 91.50 109 PRO A CA 1
ATOM 874 C C . PRO A 1 109 ? -4.463 -9.870 -5.151 1.00 91.50 109 PRO A C 1
ATOM 876 O O . PRO A 1 109 ? -3.267 -10.030 -4.938 1.00 91.50 109 PRO A O 1
ATOM 879 N N . ASP A 1 110 ? -5.203 -10.793 -5.754 1.00 86.81 110 ASP A N 1
ATOM 880 C CA . ASP A 1 110 ? -4.716 -11.999 -6.413 1.00 86.81 110 ASP A CA 1
ATOM 881 C C . ASP A 1 110 ? -3.877 -11.684 -7.663 1.00 86.81 110 ASP A C 1
ATOM 883 O O . ASP A 1 110 ? -2.743 -12.152 -7.768 1.00 86.81 110 ASP A O 1
ATOM 887 N N . GLU A 1 111 ? -4.376 -10.825 -8.558 1.00 88.25 111 GLU A N 1
ATOM 888 C CA . GLU A 1 111 ? -3.582 -10.329 -9.691 1.00 88.25 111 GLU A CA 1
ATOM 889 C C . GLU A 1 111 ? -2.405 -9.480 -9.219 1.00 88.25 111 GLU A C 1
ATOM 891 O O . GLU A 1 111 ? -1.303 -9.602 -9.748 1.00 88.25 111 GLU A O 1
ATOM 896 N N . ALA A 1 112 ? -2.607 -8.640 -8.201 1.00 94.94 112 ALA A N 1
ATOM 897 C CA . ALA A 1 112 ? -1.512 -7.868 -7.630 1.00 94.94 112 ALA A CA 1
ATOM 898 C C . ALA A 1 112 ? -0.368 -8.802 -7.187 1.00 94.94 112 ALA A C 1
ATOM 900 O O . ALA A 1 112 ? 0.784 -8.596 -7.573 1.00 94.94 112 ALA A O 1
ATOM 901 N N . LEU A 1 113 ? -0.685 -9.889 -6.471 1.00 94.44 113 LEU A N 1
ATOM 902 C CA . LEU A 1 113 ? 0.308 -10.871 -6.037 1.00 94.44 113 LEU A CA 1
ATOM 903 C C . LEU A 1 113 ? 1.086 -11.486 -7.211 1.00 94.44 113 LEU A C 1
ATOM 905 O O . LEU A 1 113 ? 2.310 -11.602 -7.125 1.00 94.44 113 LEU A O 1
ATOM 909 N N . LEU A 1 114 ? 0.396 -11.857 -8.296 1.00 91.56 114 LEU A N 1
ATOM 910 C CA . LEU A 1 114 ? 1.019 -12.365 -9.525 1.00 91.56 114 LEU A CA 1
ATOM 911 C C . LEU A 1 114 ? 2.088 -11.398 -10.041 1.00 91.56 114 LEU A C 1
ATOM 913 O O . LEU A 1 114 ? 3.231 -11.802 -10.257 1.00 91.56 114 LEU A O 1
ATOM 917 N N . TYR A 1 115 ? 1.751 -10.121 -10.204 1.00 94.69 115 TYR A N 1
ATOM 918 C CA . TYR A 1 115 ? 2.671 -9.156 -10.807 1.00 94.69 115 TYR A CA 1
ATOM 919 C C . TYR A 1 115 ? 3.804 -8.729 -9.870 1.00 94.69 115 TYR A C 1
ATOM 921 O O . TYR A 1 115 ? 4.928 -8.553 -10.336 1.00 94.69 115 TYR A O 1
ATOM 929 N N . ALA A 1 116 ? 3.574 -8.676 -8.555 1.00 96.62 116 ALA A N 1
ATOM 930 C CA . ALA A 1 116 ? 4.659 -8.487 -7.589 1.00 96.62 116 ALA A CA 1
ATOM 931 C C . ALA A 1 116 ? 5.663 -9.652 -7.614 1.00 96.62 116 ALA A C 1
ATOM 933 O O . ALA A 1 116 ? 6.869 -9.432 -7.512 1.00 96.62 116 ALA A O 1
ATOM 934 N N . LYS A 1 117 ? 5.189 -10.895 -7.768 1.00 94.19 117 LYS A N 1
ATOM 935 C CA . LYS A 1 117 ? 6.059 -12.073 -7.912 1.00 94.19 117 LYS A CA 1
ATOM 936 C C . LYS A 1 117 ? 6.762 -12.119 -9.262 1.00 94.19 117 LYS A C 1
ATOM 938 O O . LYS A 1 117 ? 7.932 -12.470 -9.313 1.00 94.19 117 LYS A O 1
ATOM 943 N N . THR A 1 118 ? 6.072 -11.736 -10.333 1.00 92.56 118 THR A N 1
ATOM 944 C CA . THR A 1 118 ? 6.656 -11.682 -11.681 1.00 92.56 118 THR A CA 1
ATOM 945 C C . THR A 1 118 ? 7.804 -10.673 -11.729 1.00 92.56 118 THR A C 1
ATOM 947 O O . THR A 1 118 ? 8.876 -11.012 -12.214 1.00 92.56 118 THR A O 1
ATOM 950 N N . ALA A 1 119 ? 7.628 -9.479 -11.149 1.00 95.62 119 ALA A N 1
ATOM 951 C CA . ALA A 1 119 ? 8.703 -8.492 -11.031 1.00 95.62 119 ALA A CA 1
ATOM 952 C C . ALA A 1 119 ? 9.920 -9.045 -10.270 1.00 95.62 119 ALA A C 1
ATOM 954 O O . ALA A 1 119 ? 11.046 -8.896 -10.726 1.00 95.62 119 ALA A O 1
ATOM 955 N N . GLN A 1 120 ? 9.703 -9.736 -9.143 1.00 94.19 120 GLN A N 1
ATOM 956 C CA . GLN A 1 120 ? 10.799 -10.374 -8.398 1.00 94.19 120 GLN A CA 1
ATOM 957 C C . GLN A 1 120 ? 11.537 -11.406 -9.253 1.00 94.19 120 GLN A C 1
ATOM 959 O O . GLN A 1 120 ? 12.755 -11.347 -9.345 1.00 94.19 120 GLN A O 1
ATOM 964 N N . LEU A 1 121 ? 10.807 -12.300 -9.926 1.00 91.81 121 LEU A N 1
ATOM 965 C CA . LEU A 1 121 ? 11.408 -13.335 -10.769 1.00 91.81 121 LEU A CA 1
ATOM 966 C C . LEU A 1 121 ? 12.246 -12.741 -11.908 1.00 91.81 121 LEU A C 1
ATOM 968 O O . LEU A 1 121 ? 13.342 -13.227 -12.168 1.00 91.81 121 LEU A O 1
ATOM 972 N N . VAL A 1 122 ? 11.769 -11.683 -12.568 1.00 92.25 122 VAL A N 1
ATOM 973 C CA . VAL A 1 122 ? 12.527 -10.983 -13.621 1.00 92.25 122 VAL A CA 1
ATOM 974 C C . VAL A 1 122 ? 13.804 -10.359 -13.047 1.00 92.25 122 VAL A C 1
ATOM 976 O O . VAL A 1 122 ? 14.888 -10.560 -13.591 1.00 92.25 122 VAL A O 1
ATOM 979 N N . LEU A 1 123 ? 13.704 -9.666 -11.908 1.00 93.12 123 LEU A N 1
ATOM 980 C CA . LEU A 1 123 ? 14.855 -9.027 -11.263 1.00 93.12 123 LEU A CA 1
ATOM 981 C C . LEU A 1 123 ? 15.890 -10.033 -10.731 1.00 93.12 123 LEU A C 1
ATOM 983 O O . LEU A 1 123 ? 17.082 -9.719 -10.740 1.00 93.12 123 LEU A O 1
ATOM 987 N N . GLU A 1 124 ? 15.446 -11.209 -10.280 1.00 91.19 124 GLU A N 1
ATOM 988 C CA . GLU A 1 124 ? 16.291 -12.307 -9.792 1.00 91.19 124 GLU A CA 1
ATOM 989 C C . GLU A 1 124 ? 16.951 -13.096 -10.936 1.00 91.19 124 GLU A C 1
ATOM 991 O O . GLU A 1 124 ? 18.072 -13.572 -10.778 1.00 91.19 124 GLU A O 1
ATOM 996 N N . SER A 1 125 ? 16.274 -13.248 -12.080 1.00 88.31 125 SER A N 1
ATOM 997 C CA . SER A 1 125 ? 16.745 -14.096 -13.189 1.00 88.31 125 SER A CA 1
ATOM 998 C C . SER A 1 125 ? 17.678 -13.396 -14.175 1.00 88.31 125 SER A C 1
ATOM 1000 O O . SER A 1 125 ? 18.475 -14.068 -14.828 1.00 88.31 125 SER A O 1
ATOM 1002 N N . ILE A 1 126 ? 17.607 -12.068 -14.294 1.00 88.38 126 ILE A N 1
ATOM 1003 C CA . ILE A 1 126 ? 18.370 -11.311 -15.295 1.00 88.38 126 ILE A CA 1
ATOM 1004 C C . ILE A 1 126 ? 19.353 -10.387 -14.589 1.00 88.38 126 ILE A C 1
ATOM 1006 O O . ILE A 1 126 ? 18.998 -9.269 -14.262 1.00 88.38 126 ILE A O 1
ATOM 1010 N N . GLU A 1 127 ? 20.599 -10.797 -14.356 1.00 84.69 127 GLU A N 1
ATOM 1011 C CA . GLU A 1 127 ? 21.563 -9.981 -13.586 1.00 84.69 127 GLU A CA 1
ATOM 1012 C C . GLU A 1 127 ? 21.911 -8.627 -14.235 1.00 84.69 127 GLU A C 1
ATOM 1014 O O . GLU A 1 127 ? 22.313 -7.684 -13.543 1.00 84.69 127 GLU A O 1
ATOM 1019 N N . GLN A 1 128 ? 21.764 -8.526 -15.559 1.00 88.06 128 GLN A N 1
ATOM 1020 C CA . GLN A 1 128 ? 22.077 -7.324 -16.321 1.00 88.06 128 GLN A CA 1
ATOM 1021 C C . GLN A 1 128 ? 21.129 -6.174 -15.961 1.00 88.06 128 GLN A C 1
ATOM 1023 O O . GLN A 1 128 ? 19.907 -6.319 -15.997 1.00 88.06 128 GLN A O 1
ATOM 1028 N N . ILE A 1 129 ? 21.717 -5.013 -15.659 1.00 92.50 129 ILE A N 1
ATOM 1029 C CA . ILE A 1 129 ? 20.993 -3.758 -15.440 1.00 92.50 129 ILE A CA 1
ATOM 1030 C C . ILE A 1 129 ? 20.682 -3.131 -16.799 1.00 92.50 129 ILE A C 1
ATOM 1032 O O . ILE A 1 129 ? 21.575 -2.989 -17.640 1.00 92.50 129 ILE A O 1
ATOM 1036 N N . GLU A 1 130 ? 19.424 -2.755 -16.997 1.00 92.38 130 GLU A N 1
ATOM 1037 C CA . GLU A 1 130 ? 18.946 -2.073 -18.194 1.00 92.38 130 GLU A CA 1
ATOM 1038 C C . GLU A 1 130 ? 19.667 -0.731 -18.403 1.00 92.38 130 GLU A C 1
ATOM 1040 O O . GLU A 1 130 ? 19.962 0.009 -17.458 1.00 92.38 130 GLU A O 1
ATOM 1045 N N . SER A 1 131 ? 19.945 -0.382 -19.662 1.00 91.19 131 SER A N 1
ATOM 1046 C CA . SER A 1 131 ? 20.529 0.922 -19.985 1.00 91.19 131 SER A CA 1
ATOM 1047 C C . SER A 1 131 ? 19.600 2.052 -19.528 1.00 91.19 131 SER A C 1
ATOM 1049 O O . SER A 1 131 ? 18.415 2.052 -19.841 1.00 91.19 131 SER A O 1
ATOM 1051 N N . GLY A 1 132 ? 20.135 3.025 -18.788 1.00 89.19 132 GLY A N 1
ATOM 1052 C CA . GLY A 1 132 ? 19.346 4.105 -18.179 1.00 89.19 132 GLY A CA 1
ATOM 1053 C C . GLY A 1 132 ? 18.916 3.840 -16.732 1.00 89.19 132 GLY A C 1
ATOM 1054 O O . GLY A 1 132 ? 18.512 4.783 -16.050 1.00 89.19 132 GLY A O 1
ATOM 1055 N N . TYR A 1 133 ? 19.092 2.615 -16.225 1.00 93.75 133 TYR A N 1
ATOM 1056 C CA . TYR A 1 133 ? 18.921 2.294 -14.810 1.00 93.75 133 TYR A CA 1
ATOM 1057 C C . TYR A 1 133 ? 20.258 2.265 -14.069 1.00 93.75 133 TYR A C 1
ATOM 1059 O O . TYR A 1 133 ? 21.283 1.774 -14.541 1.00 93.75 133 TYR A O 1
ATOM 1067 N N . SER A 1 134 ? 20.246 2.791 -12.848 1.00 94.38 134 SER A N 1
ATOM 1068 C CA . SER A 1 134 ? 21.334 2.634 -11.888 1.00 94.38 134 SER A CA 1
ATOM 1069 C C . SER A 1 134 ? 21.118 1.395 -11.021 1.00 94.38 134 SER A C 1
ATOM 1071 O O . SER A 1 134 ? 19.985 0.980 -10.764 1.00 94.38 134 SER A O 1
ATOM 1073 N N . ARG A 1 135 ? 22.206 0.864 -10.446 1.00 93.25 135 ARG A N 1
ATOM 1074 C CA . ARG A 1 135 ? 22.118 -0.217 -9.450 1.00 93.25 135 ARG A CA 1
ATOM 1075 C C . ARG A 1 135 ? 21.186 0.135 -8.290 1.00 93.25 135 ARG A C 1
ATOM 1077 O O . ARG A 1 135 ? 20.461 -0.728 -7.816 1.00 93.25 135 ARG A O 1
ATOM 1084 N N . LYS A 1 136 ? 21.178 1.403 -7.866 1.00 93.75 136 LYS A N 1
ATOM 1085 C CA . LYS A 1 136 ? 20.300 1.898 -6.802 1.00 93.75 136 LYS A CA 1
ATOM 1086 C C . LYS A 1 136 ? 18.817 1.780 -7.176 1.00 93.75 136 LYS A C 1
ATOM 1088 O O . LYS A 1 136 ? 18.037 1.326 -6.350 1.00 93.75 136 LYS A O 1
ATOM 1093 N N . GLN A 1 137 ? 18.436 2.165 -8.395 1.00 94.75 137 GLN A N 1
ATOM 1094 C CA . GLN A 1 137 ? 17.043 2.059 -8.852 1.00 94.75 137 GLN A CA 1
ATOM 1095 C C . GLN A 1 137 ? 16.596 0.601 -8.943 1.00 94.75 137 GLN A C 1
ATOM 1097 O O . GLN A 1 137 ? 15.493 0.266 -8.525 1.00 94.75 137 GLN A O 1
ATOM 1102 N N . ARG A 1 138 ? 17.470 -0.288 -9.417 1.00 94.69 138 ARG A N 1
ATOM 1103 C CA . ARG A 1 138 ? 17.184 -1.723 -9.436 1.00 94.69 138 ARG A CA 1
ATOM 1104 C C . ARG A 1 138 ? 16.992 -2.307 -8.034 1.00 94.69 138 ARG A C 1
ATOM 1106 O O . ARG A 1 138 ? 16.011 -2.997 -7.776 1.00 94.69 138 ARG A O 1
ATOM 1113 N N . ASP A 1 139 ? 17.898 -1.978 -7.119 1.00 93.69 139 ASP A N 1
ATOM 1114 C CA . ASP A 1 139 ? 17.812 -2.325 -5.697 1.00 93.69 139 ASP A CA 1
ATOM 1115 C C . ASP A 1 139 ? 16.490 -1.796 -5.069 1.00 93.69 139 ASP A C 1
ATOM 1117 O O . ASP A 1 139 ? 15.872 -2.457 -4.231 1.00 93.69 139 ASP A O 1
ATOM 1121 N N . GLU A 1 140 ? 16.014 -0.616 -5.493 1.00 95.12 140 GLU A N 1
ATOM 1122 C CA . GLU A 1 140 ? 14.708 -0.067 -5.101 1.00 95.12 140 GLU A CA 1
ATOM 1123 C C . GLU A 1 140 ? 13.525 -0.867 -5.663 1.00 95.12 140 GLU A C 1
ATOM 1125 O O . GLU A 1 140 ? 12.557 -1.113 -4.934 1.00 95.12 140 GLU A O 1
ATOM 1130 N N . LEU A 1 141 ? 13.595 -1.300 -6.924 1.00 96.19 141 LEU A N 1
ATOM 1131 C CA . LEU A 1 141 ? 12.582 -2.162 -7.538 1.00 96.19 141 LEU A CA 1
ATOM 1132 C C . LEU A 1 141 ? 12.489 -3.514 -6.822 1.00 96.19 141 LEU A C 1
ATOM 1134 O O . LEU A 1 141 ? 11.380 -3.963 -6.534 1.00 96.19 141 LEU A O 1
ATOM 1138 N N . GLU A 1 142 ? 13.624 -4.118 -6.462 1.00 95.31 142 GLU A N 1
ATOM 1139 C CA . GLU A 1 142 ? 13.682 -5.403 -5.753 1.00 95.31 142 GLU A CA 1
ATOM 1140 C C . GLU A 1 142 ? 12.928 -5.339 -4.415 1.00 95.31 142 GLU A C 1
ATOM 1142 O O . GLU A 1 142 ? 12.000 -6.117 -4.169 1.00 95.31 142 GLU A O 1
ATOM 1147 N N . ILE A 1 143 ? 13.251 -4.358 -3.562 1.00 96.19 143 ILE A N 1
ATOM 1148 C CA . ILE A 1 143 ? 12.553 -4.198 -2.278 1.00 96.19 143 ILE A CA 1
ATOM 1149 C C . ILE A 1 143 ? 11.077 -3.879 -2.490 1.00 96.19 143 ILE A C 1
ATOM 1151 O O . ILE A 1 143 ? 10.226 -4.416 -1.773 1.00 96.19 143 ILE A O 1
ATOM 1155 N N . ASN A 1 144 ? 10.748 -3.001 -3.438 1.00 97.38 144 ASN A N 1
ATOM 1156 C CA . ASN A 1 144 ? 9.357 -2.651 -3.696 1.00 97.38 144 ASN A CA 1
ATOM 1157 C C . ASN A 1 144 ? 8.546 -3.853 -4.187 1.00 97.38 144 ASN A C 1
ATOM 1159 O O . ASN A 1 144 ? 7.391 -3.984 -3.790 1.00 97.38 144 ASN A O 1
ATOM 1163 N N . ALA A 1 145 ? 9.141 -4.772 -4.946 1.00 97.38 145 ALA A N 1
ATOM 1164 C CA . ALA A 1 145 ? 8.476 -5.993 -5.378 1.00 97.38 145 ALA A CA 1
ATOM 1165 C C . ALA A 1 145 ? 8.218 -6.966 -4.215 1.00 97.38 145 ALA A C 1
ATOM 1167 O O . ALA A 1 145 ? 7.103 -7.478 -4.081 1.00 97.38 145 ALA A O 1
ATOM 1168 N N . ILE A 1 146 ? 9.180 -7.129 -3.297 1.00 97.31 146 ILE A N 1
ATOM 1169 C CA . ILE A 1 146 ? 8.990 -7.913 -2.060 1.00 97.31 146 ILE A CA 1
ATOM 1170 C C . ILE A 1 146 ? 7.901 -7.284 -1.173 1.00 97.31 146 ILE A C 1
ATOM 1172 O O . ILE A 1 146 ? 7.049 -7.979 -0.610 1.00 97.31 146 ILE A O 1
ATOM 1176 N N . ARG A 1 147 ? 7.895 -5.952 -1.044 1.00 97.56 147 ARG A N 1
ATOM 1177 C CA . ARG A 1 147 ? 6.859 -5.227 -0.292 1.00 97.56 147 ARG A CA 1
ATOM 1178 C C . ARG A 1 147 ? 5.490 -5.321 -0.963 1.00 97.56 147 ARG A C 1
ATOM 1180 O O . ARG A 1 147 ? 4.497 -5.484 -0.258 1.00 97.56 147 ARG A O 1
ATOM 1187 N N . GLY A 1 148 ? 5.431 -5.267 -2.292 1.00 97.69 148 GLY A N 1
ATOM 1188 C CA . GLY A 1 148 ? 4.211 -5.491 -3.068 1.00 97.69 148 GLY A CA 1
ATOM 1189 C C . GLY A 1 148 ? 3.613 -6.864 -2.773 1.00 97.69 148 GLY A C 1
ATOM 1190 O O . GLY A 1 148 ? 2.445 -6.972 -2.412 1.00 97.69 148 GLY A O 1
ATOM 1191 N N . GLU A 1 149 ? 4.439 -7.913 -2.764 1.00 96.50 149 GLU A N 1
ATOM 1192 C CA . GLU A 1 149 ? 4.004 -9.258 -2.373 1.00 96.50 149 GLU A CA 1
ATOM 1193 C C . GLU A 1 149 ? 3.401 -9.284 -0.957 1.00 96.50 149 GLU A C 1
ATOM 1195 O O . GLU A 1 149 ? 2.316 -9.836 -0.750 1.00 96.50 149 GLU A O 1
ATOM 1200 N N . ALA A 1 150 ? 4.060 -8.651 0.018 1.00 97.00 150 ALA A N 1
ATOM 1201 C CA . ALA A 1 150 ? 3.546 -8.541 1.383 1.00 97.00 150 ALA A CA 1
ATOM 1202 C C . ALA A 1 150 ? 2.192 -7.803 1.455 1.00 97.00 150 ALA A C 1
ATOM 1204 O O . ALA A 1 150 ? 1.285 -8.244 2.167 1.00 97.00 150 ALA A O 1
ATOM 1205 N N . ILE A 1 151 ? 2.033 -6.707 0.707 1.00 96.06 151 ILE A N 1
ATOM 1206 C CA . ILE A 1 151 ? 0.782 -5.938 0.625 1.00 96.06 151 ILE A CA 1
ATOM 1207 C C . ILE A 1 151 ? -0.331 -6.778 -0.010 1.00 96.06 151 ILE A C 1
ATOM 1209 O O . ILE A 1 151 ? -1.451 -6.805 0.504 1.00 96.06 151 ILE A O 1
ATOM 1213 N N . ALA A 1 152 ? -0.037 -7.505 -1.086 1.00 95.50 152 ALA A N 1
ATOM 1214 C CA . ALA A 1 152 ? -1.005 -8.369 -1.746 1.00 95.50 152 ALA A CA 1
ATOM 1215 C C . ALA A 1 152 ? -1.480 -9.501 -0.815 1.00 95.50 152 ALA A C 1
ATOM 1217 O O . ALA A 1 152 ? -2.686 -9.714 -0.673 1.00 95.50 152 ALA A O 1
ATOM 1218 N N . TYR A 1 153 ? -0.570 -10.158 -0.082 1.00 95.00 153 TYR A N 1
ATOM 1219 C CA . TYR A 1 153 ? -0.952 -11.145 0.936 1.00 95.00 153 TYR A CA 1
ATOM 1220 C C . TYR A 1 153 ? -1.804 -10.552 2.059 1.00 95.00 153 TYR A C 1
ATOM 1222 O O . TYR A 1 153 ? -2.789 -11.173 2.462 1.00 95.00 153 TYR A O 1
ATOM 1230 N N . HIS A 1 154 ? -1.469 -9.356 2.546 1.00 93.69 154 HIS A N 1
ATOM 1231 C CA . HIS A 1 154 ? -2.292 -8.646 3.526 1.00 93.69 154 HIS A CA 1
ATOM 1232 C C . HIS A 1 154 ? -3.714 -8.405 2.996 1.00 93.69 154 HIS A C 1
ATOM 1234 O O . HIS A 1 154 ? -4.699 -8.716 3.669 1.00 93.69 154 HIS A O 1
ATOM 1240 N N . ASN A 1 155 ? -3.840 -7.930 1.755 1.00 92.38 155 ASN A N 1
ATOM 1241 C CA . ASN A 1 155 ? -5.136 -7.664 1.127 1.00 92.38 155 ASN A CA 1
ATOM 1242 C C . ASN A 1 155 ? -5.953 -8.949 0.885 1.00 92.38 155 ASN A C 1
ATOM 1244 O O . ASN A 1 155 ? -7.185 -8.910 0.920 1.00 92.38 155 ASN A O 1
ATOM 1248 N N . LEU A 1 156 ? -5.283 -10.095 0.717 1.00 90.19 156 LEU A N 1
ATOM 1249 C CA . LEU A 1 156 ? -5.889 -11.433 0.671 1.00 90.19 156 LEU A CA 1
ATOM 1250 C C . LEU A 1 156 ? -6.277 -11.983 2.059 1.00 90.19 156 LEU A C 1
ATOM 1252 O O . LEU A 1 156 ? -6.922 -13.028 2.142 1.00 90.19 156 LEU A O 1
ATOM 1256 N N . GLY A 1 157 ? -5.911 -11.306 3.154 1.00 90.06 157 GLY A N 1
ATOM 1257 C CA . GLY A 1 157 ? -6.122 -11.779 4.529 1.00 90.06 157 GLY A CA 1
ATOM 1258 C C . GLY A 1 157 ? -5.153 -12.885 4.964 1.00 90.06 157 GLY A C 1
ATOM 1259 O O . GLY A 1 157 ? -5.438 -13.637 5.896 1.00 90.06 157 GLY A O 1
ATOM 1260 N N . LEU A 1 158 ? -4.010 -13.010 4.285 1.00 91.06 158 LEU A N 1
ATOM 1261 C CA . LEU A 1 158 ? -2.973 -14.014 4.533 1.00 91.06 158 LEU A CA 1
ATOM 1262 C C . LEU A 1 158 ? -1.820 -13.442 5.379 1.00 91.06 158 LEU A C 1
ATOM 1264 O O . LEU A 1 158 ? -0.643 -13.697 5.132 1.00 91.06 158 LEU A O 1
ATOM 1268 N N . ASP A 1 159 ? -2.164 -12.700 6.434 1.00 91.25 159 ASP A N 1
ATOM 1269 C CA . ASP A 1 159 ? -1.225 -11.921 7.257 1.00 91.25 159 ASP A CA 1
ATOM 1270 C C . ASP A 1 159 ? -0.125 -12.736 7.942 1.00 91.25 159 ASP A C 1
ATOM 1272 O O . ASP A 1 159 ? 0.919 -12.199 8.296 1.00 91.25 159 ASP A O 1
ATOM 1276 N N . ARG A 1 160 ? -0.338 -14.041 8.146 1.00 89.31 160 ARG A N 1
ATOM 1277 C CA . ARG A 1 160 ? 0.630 -14.906 8.842 1.00 89.31 160 ARG A CA 1
ATOM 1278 C C . ARG A 1 160 ? 1.952 -15.063 8.089 1.00 89.31 160 ARG A C 1
ATOM 1280 O O . ARG A 1 160 ? 2.958 -15.335 8.731 1.00 89.31 160 ARG A O 1
ATOM 1287 N N . ILE A 1 161 ? 1.939 -14.921 6.764 1.00 90.06 161 ILE A N 1
ATOM 1288 C CA . ILE A 1 161 ? 3.124 -15.105 5.910 1.00 90.06 161 ILE A CA 1
ATOM 1289 C C . ILE A 1 161 ? 3.924 -13.795 5.800 1.00 90.06 161 ILE A C 1
ATOM 1291 O O . ILE A 1 161 ? 5.135 -13.810 5.600 1.00 90.06 161 ILE A O 1
ATOM 1295 N N . VAL A 1 162 ? 3.270 -12.647 5.988 1.00 92.94 162 VAL A N 1
ATOM 1296 C CA . VAL A 1 162 ? 3.866 -11.324 5.760 1.00 92.94 162 VAL A CA 1
ATOM 1297 C C . VAL A 1 162 ? 5.123 -11.053 6.609 1.00 92.94 162 VAL A C 1
ATOM 1299 O O . VAL A 1 162 ? 6.098 -10.557 6.043 1.00 92.94 162 VAL A O 1
ATOM 1302 N N . PRO A 1 163 ? 5.183 -11.388 7.916 1.00 91.75 163 PRO A N 1
ATOM 1303 C CA . PRO A 1 163 ? 6.396 -11.174 8.703 1.00 91.75 163 PRO A CA 1
ATOM 1304 C C . PRO A 1 163 ? 7.623 -11.905 8.159 1.00 91.75 163 PRO A C 1
ATOM 1306 O O . PRO A 1 163 ? 8.705 -11.331 8.178 1.00 91.75 163 PRO A O 1
ATOM 1309 N N . ASP A 1 164 ? 7.460 -13.131 7.657 1.00 91.00 164 ASP A N 1
ATOM 1310 C CA . ASP A 1 164 ? 8.554 -13.904 7.061 1.00 91.00 164 ASP A CA 1
ATOM 1311 C C . ASP A 1 164 ? 9.082 -13.213 5.796 1.00 91.00 164 ASP A C 1
ATOM 1313 O O . ASP A 1 164 ? 10.277 -12.943 5.684 1.00 91.00 164 ASP A O 1
ATOM 1317 N N . ILE A 1 165 ? 8.182 -12.788 4.905 1.00 90.81 165 ILE A N 1
ATOM 1318 C CA . ILE A 1 165 ? 8.540 -12.046 3.688 1.00 90.81 165 ILE A CA 1
ATOM 1319 C C . ILE A 1 165 ? 9.314 -10.767 4.033 1.00 90.81 165 ILE A C 1
ATOM 1321 O O . ILE A 1 165 ? 10.376 -10.499 3.475 1.00 90.81 165 ILE A O 1
ATOM 1325 N N . LEU A 1 166 ? 8.817 -9.970 4.978 1.00 93.19 166 LEU A N 1
ATOM 1326 C CA . LEU A 1 166 ? 9.433 -8.685 5.307 1.00 93.19 166 LEU A CA 1
ATOM 1327 C C . LEU A 1 166 ? 10.746 -8.842 6.087 1.00 93.19 166 LEU A C 1
ATOM 1329 O O . LEU A 1 166 ? 11.727 -8.161 5.792 1.00 93.19 166 LEU A O 1
ATOM 1333 N N . LEU A 1 167 ? 10.787 -9.719 7.091 1.00 90.25 167 LEU A N 1
ATOM 1334 C CA . LEU A 1 167 ? 11.942 -9.842 7.983 1.00 90.25 167 LEU A CA 1
ATOM 1335 C C . LEU A 1 167 ? 13.052 -10.724 7.413 1.00 90.25 167 LEU A C 1
ATOM 1337 O O . LEU A 1 167 ? 14.216 -10.416 7.651 1.00 90.25 167 LEU A O 1
ATOM 1341 N N . ASN A 1 168 ? 12.719 -11.773 6.657 1.00 89.38 168 ASN A N 1
ATOM 1342 C CA . ASN A 1 168 ? 13.717 -12.696 6.118 1.00 89.38 168 ASN A CA 1
ATOM 1343 C C . ASN A 1 168 ? 14.106 -12.365 4.677 1.00 89.38 168 ASN A C 1
ATOM 1345 O O . ASN A 1 168 ? 15.266 -12.558 4.317 1.00 89.38 168 ASN A O 1
ATOM 1349 N N . ARG A 1 169 ? 13.188 -11.830 3.859 1.00 92.19 169 ARG A N 1
ATOM 1350 C CA . ARG A 1 169 ? 13.483 -11.499 2.452 1.00 92.19 169 ARG A CA 1
ATOM 1351 C C . ARG A 1 169 ? 13.819 -10.022 2.279 1.00 92.19 169 ARG A C 1
ATOM 1353 O O . ARG A 1 169 ? 14.941 -9.706 1.912 1.00 92.19 169 ARG A O 1
ATOM 1360 N N . ALA A 1 170 ? 12.925 -9.094 2.633 1.00 92.62 170 ALA A N 1
ATOM 1361 C CA . ALA A 1 170 ? 13.204 -7.669 2.398 1.00 92.62 170 ALA A CA 1
ATOM 1362 C C . ALA A 1 170 ? 14.446 -7.180 3.171 1.00 92.62 170 ALA A C 1
ATOM 1364 O O . ALA A 1 170 ? 15.325 -6.544 2.589 1.00 92.62 170 ALA A O 1
ATOM 1365 N N . CYS A 1 171 ? 14.565 -7.523 4.460 1.00 92.69 171 CYS A N 1
ATOM 1366 C CA . CYS A 1 171 ? 15.703 -7.105 5.288 1.00 92.69 171 CYS A CA 1
ATOM 1367 C C . CYS A 1 171 ? 17.050 -7.760 4.919 1.00 92.69 171 CYS A C 1
ATOM 1369 O O . CYS A 1 171 ? 18.087 -7.272 5.377 1.00 92.69 171 CYS A O 1
ATOM 1371 N N . SER A 1 172 ? 17.061 -8.853 4.146 1.00 91.50 172 SER A N 1
ATOM 1372 C CA . SER A 1 172 ? 18.297 -9.548 3.748 1.00 91.50 172 SER A CA 1
ATOM 1373 C C . SER A 1 172 ? 18.893 -9.030 2.434 1.00 91.50 172 SER A C 1
ATOM 1375 O O . SER A 1 172 ? 20.088 -9.230 2.191 1.00 91.50 172 SER A O 1
ATOM 1377 N N . THR A 1 173 ? 18.114 -8.285 1.641 1.00 91.19 173 THR A N 1
ATOM 1378 C CA . THR A 1 173 ? 18.583 -7.635 0.406 1.00 91.19 173 THR A CA 1
ATOM 1379 C C . THR A 1 173 ? 19.786 -6.711 0.654 1.00 91.19 173 THR A C 1
ATOM 1381 O O . THR A 1 173 ? 19.956 -6.118 1.730 1.00 91.19 173 THR A O 1
ATOM 1384 N N . SER A 1 174 ? 20.661 -6.567 -0.347 1.00 86.94 174 SER A N 1
ATOM 1385 C CA . SER A 1 174 ? 21.742 -5.565 -0.317 1.00 86.94 174 SER A CA 1
ATOM 1386 C C . SER A 1 174 ? 21.174 -4.152 -0.215 1.00 86.94 174 SER A C 1
ATOM 1388 O O . SER A 1 174 ? 21.647 -3.352 0.592 1.00 86.94 174 SER A O 1
ATOM 1390 N N . ALA A 1 175 ? 20.105 -3.891 -0.962 1.00 87.62 175 ALA A N 1
ATOM 1391 C CA . ALA A 1 175 ? 19.371 -2.639 -0.987 1.00 87.62 175 ALA A CA 1
ATOM 1392 C C . ALA A 1 175 ? 18.963 -2.170 0.423 1.00 87.62 175 ALA A C 1
ATOM 1394 O O . ALA A 1 175 ? 19.201 -1.020 0.809 1.00 87.62 175 ALA A O 1
ATOM 1395 N N . TYR A 1 176 ? 18.425 -3.081 1.245 1.00 93.75 176 TYR A N 1
ATOM 1396 C CA . TYR A 1 176 ? 17.963 -2.750 2.591 1.00 93.75 176 TYR A CA 1
ATOM 1397 C C . TYR A 1 176 ? 19.144 -2.455 3.504 1.00 93.75 176 TYR A C 1
ATOM 1399 O O . TYR A 1 176 ? 19.115 -1.496 4.274 1.00 93.75 176 TYR A O 1
ATOM 1407 N N . ARG A 1 177 ? 20.208 -3.258 3.413 1.00 91.88 177 ARG A N 1
ATOM 1408 C CA . ARG A 1 177 ? 21.415 -3.070 4.226 1.00 91.88 177 ARG A CA 1
ATOM 1409 C C . ARG A 1 177 ? 22.112 -1.746 3.908 1.00 91.88 177 ARG A C 1
ATOM 1411 O O . ARG A 1 177 ? 22.498 -1.039 4.837 1.00 91.88 177 ARG A O 1
ATOM 1418 N N . ASN A 1 178 ? 22.192 -1.383 2.630 1.00 90.38 178 ASN A N 1
ATOM 1419 C CA . ASN A 1 178 ? 22.867 -0.173 2.161 1.00 90.38 178 ASN A CA 1
ATOM 1420 C C . ASN A 1 178 ? 22.081 1.111 2.472 1.00 90.38 178 ASN A C 1
ATOM 1422 O O . ASN A 1 178 ? 22.676 2.141 2.779 1.00 90.38 178 ASN A O 1
ATOM 1426 N N . ALA A 1 179 ? 20.746 1.056 2.443 1.00 92.12 179 ALA A N 1
ATOM 1427 C CA . ALA A 1 179 ? 19.874 2.212 2.661 1.00 92.12 179 ALA A CA 1
ATOM 1428 C C . ALA A 1 179 ? 18.879 1.992 3.814 1.00 92.12 179 ALA A C 1
ATOM 1430 O O . ALA A 1 179 ? 17.718 2.402 3.755 1.00 92.12 179 ALA A O 1
ATOM 1431 N N . ARG A 1 180 ? 19.334 1.363 4.904 1.00 92.69 180 ARG A N 1
ATOM 1432 C CA . ARG A 1 180 ? 18.470 0.950 6.023 1.00 92.69 180 ARG A CA 1
ATOM 1433 C C . ARG A 1 180 ? 17.612 2.080 6.589 1.00 92.69 180 ARG A C 1
ATOM 1435 O O . ARG A 1 180 ? 16.440 1.872 6.867 1.00 92.69 180 ARG A O 1
ATOM 1442 N N . HIS A 1 181 ? 18.178 3.271 6.758 1.00 91.19 181 HIS A N 1
ATOM 1443 C CA . HIS A 1 181 ? 17.466 4.425 7.318 1.00 91.19 181 HIS A CA 1
ATOM 1444 C C . HIS A 1 181 ? 16.260 4.866 6.469 1.00 91.19 181 HIS A C 1
ATOM 1446 O O . HIS A 1 181 ? 15.319 5.435 7.017 1.00 91.19 181 HIS A O 1
ATOM 1452 N N . PHE A 1 182 ? 16.290 4.593 5.162 1.00 92.44 182 PHE A N 1
ATOM 1453 C CA . PHE A 1 182 ? 15.200 4.859 4.229 1.00 92.44 182 PHE A CA 1
ATOM 1454 C C . PHE A 1 182 ? 14.180 3.708 4.215 1.00 92.44 182 PHE A C 1
ATOM 1456 O O . PHE A 1 182 ? 12.979 3.936 4.340 1.00 92.44 182 PHE A O 1
ATOM 1463 N N . TRP A 1 183 ? 14.646 2.457 4.140 1.00 94.88 183 TRP A N 1
ATOM 1464 C CA . TRP A 1 183 ? 13.763 1.293 3.988 1.00 94.88 183 TRP A CA 1
ATOM 1465 C C . TRP A 1 183 ? 13.135 0.774 5.278 1.00 94.88 183 TRP A C 1
ATOM 1467 O O . TRP A 1 183 ? 12.018 0.256 5.250 1.00 94.88 183 TRP A O 1
ATOM 1477 N N . GLU A 1 184 ? 13.822 0.890 6.414 1.00 95.06 184 GLU A N 1
ATOM 1478 C CA . GLU A 1 184 ? 13.360 0.358 7.699 1.00 95.06 184 GLU A CA 1
ATOM 1479 C C . GLU A 1 184 ? 11.980 0.912 8.107 1.00 95.06 184 GLU A C 1
ATOM 1481 O O . GLU A 1 184 ? 11.128 0.103 8.489 1.00 95.06 184 GLU A O 1
ATOM 1486 N N . PRO A 1 185 ? 11.690 2.225 7.980 1.00 95.56 185 PRO A N 1
ATOM 1487 C CA . PRO A 1 185 ? 10.345 2.761 8.187 1.00 95.56 185 PRO A CA 1
ATOM 1488 C C . PRO A 1 185 ? 9.267 2.101 7.324 1.00 95.56 185 PRO A C 1
ATOM 1490 O O . PRO A 1 185 ? 8.211 1.727 7.835 1.00 95.56 185 PRO A O 1
ATOM 1493 N N . LEU A 1 186 ? 9.542 1.919 6.031 1.00 95.19 186 LEU A N 1
ATOM 1494 C CA . LEU A 1 186 ? 8.591 1.391 5.055 1.00 95.19 186 LEU A CA 1
ATOM 1495 C C . LEU A 1 186 ? 8.305 -0.099 5.287 1.00 95.19 186 LEU A C 1
ATOM 1497 O O . LEU A 1 186 ? 7.147 -0.494 5.408 1.00 95.19 186 LEU A O 1
ATOM 1501 N N . VAL A 1 187 ? 9.355 -0.912 5.436 1.00 95.81 187 VAL A N 1
ATOM 1502 C CA . VAL A 1 187 ? 9.243 -2.356 5.705 1.00 95.81 187 VAL A CA 1
ATOM 1503 C C . VAL A 1 187 ? 8.529 -2.603 7.031 1.00 95.81 187 VAL A C 1
ATOM 1505 O O . VAL A 1 187 ? 7.609 -3.417 7.118 1.00 95.81 187 VAL A O 1
ATOM 1508 N N . LYS A 1 188 ? 8.902 -1.874 8.088 1.00 95.44 188 LYS A N 1
ATOM 1509 C CA . LYS A 1 188 ? 8.280 -2.072 9.400 1.00 95.44 188 LYS A CA 1
ATOM 1510 C C . LYS A 1 188 ? 6.864 -1.501 9.488 1.00 95.44 188 LYS A C 1
ATOM 1512 O O . LYS A 1 188 ? 6.076 -2.006 10.286 1.00 95.44 188 LYS A O 1
ATOM 1517 N N . ARG A 1 189 ? 6.506 -0.501 8.674 1.00 95.38 189 ARG A N 1
ATOM 1518 C CA . ARG A 1 189 ? 5.109 -0.068 8.504 1.00 95.38 189 ARG A CA 1
ATOM 1519 C C . ARG A 1 189 ? 4.249 -1.214 7.976 1.00 95.38 189 ARG A C 1
ATOM 1521 O O . ARG A 1 189 ? 3.197 -1.495 8.547 1.00 95.38 189 ARG A O 1
ATOM 1528 N N . ASP A 1 190 ? 4.714 -1.906 6.939 1.00 95.88 190 ASP A N 1
ATOM 1529 C CA . ASP A 1 190 ? 3.997 -3.051 6.363 1.00 95.88 190 ASP A CA 1
ATOM 1530 C C . ASP A 1 190 ? 3.920 -4.221 7.365 1.00 95.88 190 ASP A C 1
ATOM 1532 O O . ASP A 1 190 ? 2.876 -4.865 7.510 1.00 95.88 190 ASP A O 1
ATOM 1536 N N . LEU A 1 191 ? 4.969 -4.412 8.175 1.00 95.06 191 LEU A N 1
ATOM 1537 C CA . LEU A 1 191 ? 4.965 -5.376 9.276 1.00 95.06 191 LEU A CA 1
ATOM 1538 C C . LEU A 1 191 ? 3.904 -5.039 10.332 1.00 95.06 191 LEU A C 1
ATOM 1540 O O . LEU A 1 191 ? 3.109 -5.908 10.681 1.00 95.06 191 LEU A O 1
ATOM 1544 N N . ILE A 1 192 ? 3.851 -3.795 10.824 1.00 95.62 192 ILE A N 1
ATOM 1545 C CA . ILE A 1 192 ? 2.827 -3.361 11.791 1.00 95.62 192 ILE A CA 1
ATOM 1546 C C . ILE A 1 192 ? 1.423 -3.616 11.229 1.00 95.62 192 ILE A C 1
ATOM 1548 O O . ILE A 1 192 ? 0.568 -4.141 11.945 1.00 95.62 192 ILE A O 1
ATOM 1552 N N . ASN A 1 193 ? 1.198 -3.292 9.953 1.00 92.69 193 ASN A N 1
ATOM 1553 C CA . ASN A 1 193 ? -0.093 -3.478 9.295 1.00 92.69 193 ASN A CA 1
ATOM 1554 C C . ASN A 1 193 ? -0.539 -4.945 9.282 1.00 92.69 193 ASN A C 1
ATOM 1556 O O . ASN A 1 193 ? -1.696 -5.220 9.597 1.00 92.69 193 ASN A O 1
ATOM 1560 N N . SER A 1 194 ? 0.371 -5.873 8.973 1.00 93.06 194 SER A N 1
ATOM 1561 C CA . SER A 1 194 ? 0.069 -7.310 9.003 1.00 93.06 194 SER A CA 1
ATOM 1562 C C . SER A 1 194 ? -0.152 -7.834 10.425 1.00 93.06 194 SER A C 1
ATOM 1564 O O . SER A 1 194 ? -1.141 -8.516 10.695 1.00 93.06 194 SER A O 1
ATOM 1566 N N . LEU A 1 195 ? 0.702 -7.452 11.385 1.00 91.88 195 LEU A N 1
ATOM 1567 C CA . LEU A 1 195 ? 0.572 -7.865 12.785 1.00 91.88 195 LEU A CA 1
ATOM 1568 C C . LEU A 1 195 ? -0.772 -7.433 13.374 1.00 91.88 195 LEU A C 1
ATOM 1570 O O . LEU A 1 195 ? -1.401 -8.221 14.085 1.00 91.88 195 LEU A O 1
ATOM 1574 N N . ALA A 1 196 ? -1.238 -6.229 13.033 1.00 90.19 196 ALA A N 1
ATOM 1575 C CA . ALA A 1 196 ? -2.535 -5.705 13.446 1.00 90.19 196 ALA A CA 1
ATOM 1576 C C . ALA A 1 196 ? -3.718 -6.566 12.976 1.00 90.19 196 ALA A C 1
ATOM 1578 O O . ALA A 1 196 ? -4.789 -6.486 13.574 1.00 90.19 196 ALA A O 1
ATOM 1579 N N . GLU A 1 197 ? -3.557 -7.389 11.939 1.00 88.50 197 GLU A N 1
ATOM 1580 C CA . GLU A 1 197 ? -4.617 -8.266 11.437 1.00 88.50 197 GLU A CA 1
ATOM 1581 C C . GLU A 1 197 ? -4.492 -9.722 11.934 1.00 88.50 197 GLU A C 1
ATOM 1583 O O . GLU A 1 197 ? -5.465 -10.485 11.922 1.00 88.50 197 GLU A O 1
ATOM 1588 N N . THR A 1 198 ? -3.367 -10.083 12.561 1.00 88.25 198 THR A N 1
ATOM 1589 C CA . THR A 1 198 ? -3.190 -11.394 13.207 1.00 88.25 198 THR A CA 1
ATOM 1590 C C . THR A 1 198 ? -3.920 -11.512 14.564 1.00 88.25 198 THR A C 1
ATOM 1592 O O . THR A 1 198 ? -4.057 -10.538 15.313 1.00 88.25 198 THR A O 1
ATOM 1595 N N . PRO A 1 199 ? -4.439 -12.698 14.955 1.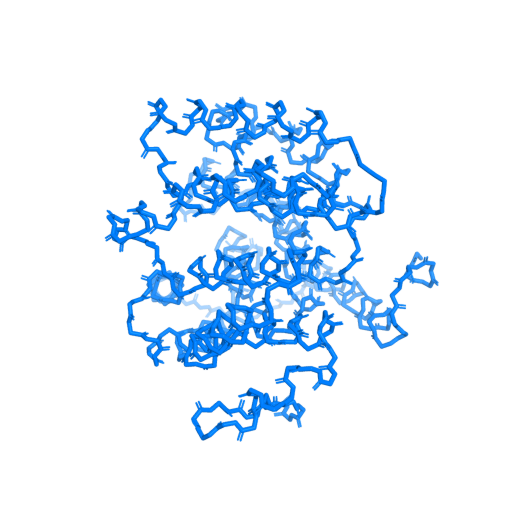00 84.50 199 PRO A N 1
ATOM 1596 C CA . PRO A 1 199 ? -5.102 -12.873 16.258 1.00 84.50 199 PRO A CA 1
ATOM 1597 C C . PRO A 1 199 ? -4.164 -12.661 17.461 1.00 84.50 199 PRO A C 1
ATOM 1599 O O . PRO A 1 199 ? -4.529 -12.050 18.472 1.00 84.50 199 PRO A O 1
ATOM 1602 N N . ARG A 1 200 ? -2.926 -13.152 17.358 1.00 85.19 200 ARG A N 1
ATOM 1603 C CA . ARG A 1 200 ? -1.920 -13.121 18.424 1.00 85.19 200 ARG A CA 1
ATOM 1604 C C . ARG A 1 200 ? -0.725 -12.296 17.951 1.00 85.19 200 ARG A C 1
ATOM 1606 O O . ARG A 1 200 ? -0.043 -12.700 17.025 1.00 85.19 200 ARG A O 1
ATOM 1613 N N . PHE A 1 201 ? -0.494 -11.161 18.603 1.00 91.81 201 PHE A N 1
ATOM 1614 C CA . PHE A 1 201 ? 0.653 -10.283 18.384 1.00 91.81 201 PHE A CA 1
ATOM 1615 C C . PHE A 1 201 ? 0.969 -9.519 19.673 1.00 91.81 201 PHE A C 1
ATOM 1617 O O . PHE A 1 201 ? 0.071 -9.228 20.473 1.00 91.81 201 PHE A O 1
ATOM 1624 N N . SER A 1 202 ? 2.236 -9.167 19.867 1.00 93.69 202 SER A N 1
ATOM 1625 C CA . SER A 1 202 ? 2.679 -8.394 21.023 1.00 93.69 202 SER A CA 1
ATOM 1626 C C . SER A 1 202 ? 2.458 -6.901 20.791 1.00 93.69 202 SER A C 1
ATOM 1628 O O . SER A 1 202 ? 3.133 -6.269 19.979 1.00 93.69 202 SER A O 1
ATOM 1630 N N . ILE A 1 203 ? 1.548 -6.290 21.556 1.00 95.19 203 ILE A N 1
ATOM 1631 C CA . ILE A 1 203 ? 1.370 -4.829 21.506 1.00 95.19 203 ILE A CA 1
ATOM 1632 C C . ILE A 1 203 ? 2.633 -4.083 21.960 1.00 95.19 203 ILE A C 1
ATOM 1634 O O . ILE A 1 203 ? 2.892 -2.971 21.513 1.00 95.19 203 ILE A O 1
ATOM 1638 N N . ARG A 1 204 ? 3.455 -4.705 22.816 1.00 95.38 204 ARG A N 1
ATOM 1639 C CA . ARG A 1 204 ? 4.738 -4.146 23.256 1.00 95.38 204 ARG A CA 1
ATOM 1640 C C . ARG A 1 204 ? 5.717 -4.025 22.088 1.00 95.38 204 ARG A C 1
ATOM 1642 O O . ARG A 1 204 ? 6.380 -2.998 21.970 1.00 95.38 204 ARG A O 1
ATOM 1649 N N . GLU A 1 205 ? 5.793 -5.045 21.234 1.00 93.88 205 GLU A N 1
ATOM 1650 C CA . GLU A 1 205 ? 6.654 -5.033 20.044 1.00 93.88 205 GLU A CA 1
ATOM 1651 C C . GLU A 1 205 ? 6.176 -4.006 19.025 1.00 93.88 205 GLU A C 1
ATOM 1653 O O . GLU A 1 205 ? 6.991 -3.235 18.519 1.00 93.88 205 GLU A O 1
ATOM 1658 N N . VAL A 1 206 ? 4.861 -3.926 18.793 1.00 96.06 206 VAL A N 1
ATOM 1659 C CA . VAL A 1 206 ? 4.275 -2.901 17.919 1.00 96.06 206 VAL A CA 1
ATOM 1660 C C . VAL A 1 206 ? 4.585 -1.497 18.440 1.00 96.06 206 VAL A C 1
ATOM 1662 O O . VAL A 1 206 ? 5.079 -0.674 17.678 1.00 96.06 206 VAL A O 1
ATOM 1665 N N . ASN A 1 207 ? 4.385 -1.230 19.737 1.00 96.31 207 ASN A N 1
ATOM 1666 C CA . ASN A 1 207 ? 4.693 0.072 20.339 1.00 96.31 207 ASN A CA 1
ATOM 1667 C C . ASN A 1 207 ? 6.174 0.440 20.172 1.00 96.31 207 ASN A C 1
ATOM 1669 O O . ASN A 1 207 ? 6.485 1.542 19.726 1.00 96.31 207 ASN A O 1
ATOM 1673 N N . LYS A 1 208 ? 7.086 -0.485 20.507 1.00 96.19 208 LYS A N 1
ATOM 1674 C CA . LYS A 1 208 ? 8.535 -0.268 20.370 1.00 96.19 208 LYS A CA 1
ATOM 1675 C C . LYS A 1 208 ? 8.904 0.034 18.917 1.00 96.19 208 LYS A C 1
ATOM 1677 O O . LYS A 1 208 ? 9.675 0.953 18.656 1.00 96.19 208 LYS A O 1
ATOM 1682 N N . THR A 1 209 ? 8.337 -0.729 17.987 1.00 95.62 209 THR A N 1
ATOM 1683 C CA . THR A 1 209 ? 8.596 -0.604 16.552 1.00 95.62 209 THR A CA 1
ATOM 1684 C C . THR A 1 209 ? 8.075 0.725 16.009 1.00 95.62 209 THR A C 1
ATOM 1686 O O . THR A 1 209 ? 8.839 1.466 15.399 1.00 95.62 209 THR A O 1
ATOM 1689 N N . ALA A 1 210 ? 6.824 1.082 16.309 1.00 96.50 210 ALA A N 1
ATOM 1690 C CA . ALA A 1 210 ? 6.217 2.343 15.891 1.00 96.50 210 ALA A CA 1
ATOM 1691 C C . ALA A 1 210 ? 6.986 3.561 16.431 1.00 96.50 210 ALA A C 1
ATOM 1693 O O . ALA A 1 210 ? 7.280 4.483 15.677 1.00 96.50 210 ALA A O 1
ATOM 1694 N N . GLN A 1 211 ? 7.388 3.541 17.707 1.00 95.19 211 GLN A N 1
ATOM 1695 C CA . GLN A 1 211 ? 8.184 4.615 18.314 1.00 95.19 211 GLN A CA 1
ATOM 1696 C C . GLN A 1 211 ? 9.579 4.738 17.693 1.00 95.19 211 GLN A C 1
ATOM 1698 O O . GLN A 1 211 ? 10.061 5.849 17.486 1.00 95.19 211 GLN A O 1
ATOM 1703 N N . GLN A 1 212 ? 10.242 3.614 17.399 1.00 95.19 212 GLN A N 1
ATOM 1704 C CA . GLN A 1 212 ? 11.541 3.630 16.726 1.00 95.19 212 GLN A CA 1
ATOM 1705 C C . GLN A 1 212 ? 11.424 4.271 15.338 1.00 95.19 212 GLN A C 1
ATOM 1707 O O . GLN A 1 212 ? 12.241 5.118 14.988 1.00 95.19 212 GLN A O 1
ATOM 1712 N N . ILE A 1 213 ? 10.408 3.887 14.565 1.00 95.25 213 ILE A N 1
ATOM 1713 C CA . ILE A 1 213 ? 10.197 4.418 13.217 1.00 95.25 213 ILE A CA 1
ATOM 1714 C C . ILE A 1 213 ? 9.812 5.895 13.261 1.00 95.25 213 ILE A C 1
ATOM 1716 O O . ILE A 1 213 ? 10.347 6.665 12.472 1.00 95.25 213 ILE A O 1
ATO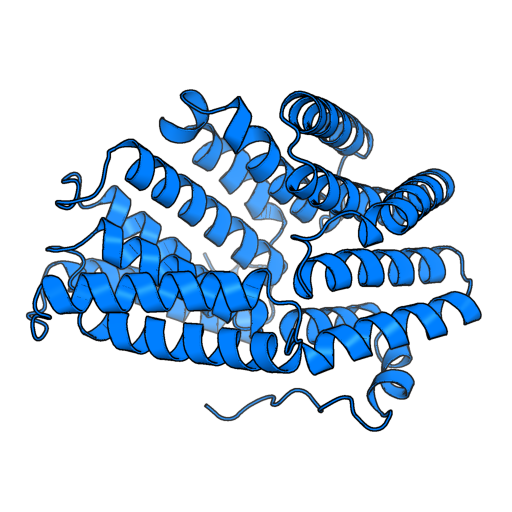M 1720 N N . ALA A 1 214 ? 8.943 6.302 14.191 1.00 92.62 214 ALA A N 1
ATOM 1721 C CA . ALA A 1 214 ? 8.563 7.703 14.361 1.00 92.62 214 ALA A CA 1
ATOM 1722 C C . ALA A 1 214 ? 9.800 8.590 14.564 1.00 92.62 214 ALA A C 1
ATOM 1724 O O . ALA A 1 214 ? 9.947 9.581 13.860 1.00 92.62 214 ALA A O 1
ATOM 1725 N N . LYS A 1 215 ? 10.756 8.164 15.404 1.00 93.50 215 LYS A N 1
ATOM 1726 C CA . LYS A 1 215 ? 12.033 8.875 15.599 1.00 93.50 215 LYS A CA 1
ATOM 1727 C C . LYS A 1 215 ? 12.874 8.975 14.323 1.00 93.50 215 LYS A C 1
ATOM 1729 O O . LYS A 1 215 ? 13.495 10.006 14.084 1.00 93.50 215 LYS A O 1
ATOM 1734 N N . ILE A 1 216 ? 12.926 7.910 13.515 1.00 94.88 216 ILE A N 1
ATOM 1735 C CA . ILE A 1 216 ? 13.639 7.928 12.224 1.00 94.88 216 ILE A CA 1
ATOM 1736 C C . ILE A 1 216 ? 12.965 8.925 11.274 1.00 94.88 216 ILE A C 1
ATOM 1738 O O . ILE A 1 216 ? 13.641 9.750 10.668 1.00 94.88 216 ILE A O 1
ATOM 1742 N N . CYS A 1 217 ? 11.636 8.878 11.187 1.00 94.31 217 CYS A N 1
ATOM 1743 C CA . CYS A 1 217 ? 10.856 9.752 10.321 1.00 94.31 217 CYS A CA 1
ATOM 1744 C C . CYS A 1 217 ? 10.983 11.225 10.733 1.00 94.31 217 CYS A C 1
ATOM 1746 O O . CYS A 1 217 ? 11.229 12.071 9.884 1.00 94.31 217 CYS A O 1
ATOM 1748 N N . GLU A 1 218 ? 10.883 11.527 12.030 1.00 90.75 218 GLU A N 1
ATOM 1749 C CA . GLU A 1 218 ? 11.074 12.874 12.582 1.00 90.75 218 GLU A CA 1
ATOM 1750 C C . GLU A 1 218 ? 12.462 13.426 12.248 1.00 90.75 218 GLU A C 1
ATOM 1752 O O . GLU A 1 218 ? 12.575 14.551 11.768 1.00 90.75 218 GLU A O 1
ATOM 1757 N N . LYS A 1 219 ? 13.516 12.618 12.423 1.00 93.38 219 LYS A N 1
ATOM 1758 C CA . LYS A 1 219 ? 14.890 13.013 12.082 1.00 93.38 219 LYS A CA 1
ATOM 1759 C C . LYS A 1 219 ? 15.056 13.329 10.591 1.00 93.38 219 LYS A C 1
ATOM 1761 O O . LYS A 1 219 ? 15.825 14.220 10.245 1.00 93.38 219 LYS A O 1
ATOM 1766 N N . ASN A 1 220 ? 14.359 12.594 9.728 1.00 91.62 220 ASN A N 1
ATOM 1767 C CA . ASN A 1 220 ? 14.468 12.726 8.275 1.00 91.62 220 ASN A CA 1
ATOM 1768 C C . ASN A 1 220 ? 13.463 13.727 7.676 1.00 91.62 220 ASN A C 1
ATOM 1770 O O . ASN A 1 220 ? 13.483 13.940 6.467 1.00 91.62 220 ASN A O 1
ATOM 1774 N N . GLY A 1 221 ? 12.558 14.299 8.478 1.00 91.25 221 GLY A N 1
ATOM 1775 C CA . GLY A 1 221 ? 11.432 15.084 7.964 1.00 91.25 221 GLY A CA 1
ATOM 1776 C C . GLY A 1 221 ? 10.424 14.263 7.141 1.00 91.25 221 GLY A C 1
ATOM 1777 O O . GLY A 1 221 ? 9.633 14.839 6.400 1.00 91.25 221 GLY A O 1
ATOM 1778 N N . ASP A 1 222 ? 10.427 12.929 7.260 1.00 92.06 222 ASP A N 1
ATOM 1779 C CA . ASP A 1 222 ? 9.509 12.029 6.545 1.00 92.06 222 ASP A CA 1
ATOM 1780 C C . ASP A 1 222 ? 8.168 11.918 7.279 1.00 92.06 222 ASP A C 1
ATOM 1782 O O . ASP A 1 222 ? 7.785 10.924 7.904 1.00 92.06 222 ASP A O 1
ATOM 1786 N N . GLU A 1 223 ? 7.442 13.017 7.229 1.00 92.62 223 GLU A N 1
ATOM 1787 C CA . GLU A 1 223 ? 6.129 13.147 7.829 1.00 92.62 223 GLU A CA 1
ATOM 1788 C C . GLU A 1 223 ? 5.085 12.191 7.227 1.00 92.62 223 GLU A C 1
ATOM 1790 O O . GLU A 1 223 ? 4.193 11.722 7.940 1.00 92.62 223 GLU A O 1
ATOM 1795 N N . PHE A 1 224 ? 5.218 11.865 5.938 1.00 91.88 224 PHE A N 1
ATOM 1796 C CA . PHE A 1 224 ? 4.317 10.963 5.229 1.00 91.88 224 PHE A CA 1
ATOM 1797 C C . PHE A 1 224 ? 4.407 9.537 5.771 1.00 91.88 224 PHE A C 1
ATOM 1799 O O . PHE A 1 224 ? 3.395 8.959 6.178 1.00 91.88 224 PHE A O 1
ATOM 1806 N N . THR A 1 225 ? 5.611 8.967 5.839 1.00 92.88 225 THR A N 1
ATOM 1807 C CA . THR A 1 225 ? 5.788 7.620 6.391 1.00 92.88 225 THR A CA 1
ATOM 1808 C C . THR A 1 225 ? 5.425 7.585 7.873 1.00 92.88 225 THR A C 1
ATOM 1810 O O . THR A 1 225 ? 4.819 6.612 8.330 1.00 92.88 225 THR A O 1
ATOM 1813 N N . CYS A 1 226 ? 5.701 8.665 8.615 1.00 94.19 226 CYS A N 1
ATOM 1814 C CA . CYS A 1 226 ? 5.293 8.800 10.014 1.00 94.19 226 CYS A CA 1
ATOM 1815 C C . CYS A 1 226 ? 3.771 8.660 10.186 1.00 94.19 226 CYS A C 1
ATOM 1817 O O . CYS A 1 226 ? 3.325 7.865 11.017 1.00 94.19 226 CYS A O 1
ATOM 1819 N N . LEU A 1 227 ? 2.977 9.361 9.366 1.00 94.69 227 LEU A N 1
ATOM 1820 C CA . LEU A 1 227 ? 1.514 9.244 9.357 1.00 94.69 227 LEU A CA 1
ATOM 1821 C C . LEU A 1 227 ? 1.071 7.788 9.135 1.00 94.69 227 LEU A C 1
ATOM 1823 O O . LEU A 1 227 ? 0.252 7.265 9.891 1.00 94.69 227 LEU A O 1
ATOM 1827 N N . LEU A 1 228 ? 1.633 7.104 8.132 1.00 94.19 228 LEU A N 1
ATOM 1828 C CA . LEU A 1 228 ? 1.246 5.726 7.797 1.00 94.19 228 LEU A CA 1
ATOM 1829 C C . LEU A 1 228 ? 1.603 4.721 8.900 1.00 94.19 228 LEU A C 1
ATOM 1831 O O . LEU A 1 228 ? 0.839 3.799 9.181 1.00 94.19 228 LEU A O 1
ATOM 1835 N N . VAL A 1 229 ? 2.748 4.901 9.554 1.00 95.00 229 VAL A N 1
ATOM 1836 C CA . VAL A 1 229 ? 3.162 4.072 10.697 1.00 95.00 229 VAL A CA 1
ATOM 1837 C C . VAL A 1 229 ? 2.226 4.289 11.881 1.00 95.00 229 VAL A C 1
ATOM 1839 O O . VAL A 1 229 ? 1.826 3.329 12.545 1.00 95.00 229 VAL A O 1
ATOM 1842 N N . ARG A 1 230 ? 1.860 5.545 12.149 1.00 95.62 230 ARG A N 1
ATOM 1843 C CA . ARG A 1 230 ? 0.968 5.905 13.255 1.00 95.62 230 ARG A CA 1
ATOM 1844 C C . ARG A 1 230 ? -0.464 5.436 13.010 1.00 95.62 230 ARG A C 1
ATOM 1846 O O . ARG A 1 230 ? -1.111 5.001 13.959 1.00 95.62 230 ARG A O 1
ATOM 1853 N N . GLU A 1 231 ? -0.918 5.393 11.759 1.00 95.69 231 GLU A N 1
ATOM 1854 C CA . GLU A 1 231 ? -2.171 4.733 11.364 1.00 95.69 231 GLU A CA 1
ATOM 1855 C C . GLU A 1 231 ? -2.151 3.226 11.687 1.00 95.69 231 GLU A C 1
ATOM 1857 O O . GLU A 1 231 ? -3.056 2.721 12.357 1.00 95.69 231 GLU A O 1
ATOM 1862 N N . GLY A 1 232 ? -1.098 2.502 11.292 1.00 95.25 232 GLY A N 1
ATOM 1863 C CA . GLY A 1 232 ? -0.967 1.073 11.609 1.00 95.25 232 GLY A CA 1
ATOM 1864 C C . GLY A 1 232 ? -0.874 0.811 13.120 1.00 95.25 232 GLY A C 1
ATOM 1865 O O . GLY A 1 232 ? -1.457 -0.145 13.654 1.00 95.25 232 GLY A O 1
ATOM 1866 N N . TRP A 1 233 ? -0.192 1.703 13.843 1.00 96.75 233 TRP A N 1
ATOM 1867 C CA . TRP A 1 233 ? -0.105 1.663 15.300 1.00 96.75 233 TRP A CA 1
ATOM 1868 C C . TRP A 1 233 ? -1.471 1.889 15.962 1.00 96.75 233 TRP A C 1
ATOM 1870 O O . TRP A 1 233 ? -1.865 1.115 16.840 1.00 96.75 233 TRP A O 1
ATOM 1880 N N . LEU A 1 234 ? -2.229 2.883 15.492 1.00 97.19 234 LEU A N 1
ATOM 1881 C CA . LEU A 1 234 ? -3.598 3.164 15.918 1.00 97.19 234 LEU A CA 1
ATOM 1882 C C . LEU A 1 234 ? -4.485 1.917 15.787 1.00 97.19 234 LEU A C 1
ATOM 1884 O O . LEU A 1 234 ? -5.121 1.510 16.764 1.00 97.19 234 LEU A O 1
ATOM 1888 N N . ARG A 1 235 ? -4.474 1.246 14.627 1.00 95.56 235 ARG A N 1
ATOM 1889 C CA . ARG A 1 235 ? -5.244 0.004 14.415 1.00 95.56 235 ARG A CA 1
ATOM 1890 C C . ARG A 1 235 ? -4.876 -1.095 15.406 1.00 95.56 235 ARG A C 1
ATOM 1892 O O . ARG A 1 235 ? -5.759 -1.748 15.969 1.00 95.56 235 ARG A O 1
ATOM 1899 N N . SER A 1 236 ? -3.583 -1.266 15.658 1.00 96.44 236 SER A N 1
ATOM 1900 C CA . SER A 1 236 ? -3.078 -2.257 16.611 1.00 96.44 236 SER A CA 1
ATOM 1901 C C . SER A 1 236 ? -3.562 -1.987 18.041 1.00 96.44 236 SER A C 1
ATOM 1903 O O . SER A 1 236 ? -3.933 -2.918 18.762 1.00 96.44 236 SER A O 1
ATOM 1905 N N . LEU A 1 237 ? -3.600 -0.715 18.452 1.00 97.19 237 LEU A N 1
ATOM 1906 C CA . LEU A 1 237 ? -4.097 -0.300 19.766 1.00 97.19 237 LEU A CA 1
ATOM 1907 C C . LEU A 1 237 ? -5.602 -0.533 19.909 1.00 97.19 237 LEU A C 1
ATOM 1909 O O . LEU A 1 237 ? -6.023 -1.086 20.929 1.00 97.19 237 LEU A O 1
ATOM 1913 N N . ILE A 1 238 ? -6.394 -0.180 18.889 1.00 96.06 238 ILE A N 1
ATOM 1914 C CA . ILE A 1 238 ? -7.846 -0.423 18.861 1.00 96.06 238 ILE A CA 1
ATOM 1915 C C . ILE A 1 238 ? -8.127 -1.915 19.059 1.00 96.06 238 ILE A C 1
ATOM 1917 O O . ILE A 1 238 ? -8.876 -2.292 19.960 1.00 96.06 238 ILE A O 1
ATOM 1921 N N . ARG A 1 239 ? -7.461 -2.783 18.287 1.00 94.12 239 ARG A N 1
ATOM 1922 C CA . ARG A 1 239 ? -7.655 -4.240 18.363 1.00 94.12 239 ARG A CA 1
ATOM 1923 C C . ARG A 1 239 ? -7.293 -4.837 19.724 1.00 94.12 239 ARG A C 1
ATOM 1925 O O . ARG A 1 239 ? -7.855 -5.850 20.125 1.00 94.12 239 ARG A O 1
ATOM 1932 N N . ARG A 1 240 ? -6.358 -4.219 20.450 1.00 94.88 240 ARG A N 1
ATOM 1933 C CA . ARG A 1 240 ? -5.942 -4.634 21.802 1.00 94.88 240 ARG A CA 1
ATOM 1934 C C . ARG A 1 240 ? -6.733 -3.942 22.915 1.00 94.88 240 ARG A C 1
ATOM 1936 O O . ARG A 1 240 ? -6.351 -4.058 24.079 1.00 94.88 240 ARG A O 1
ATOM 1943 N N . GLY A 1 241 ? -7.792 -3.205 22.575 1.00 94.88 241 GLY A N 1
ATOM 1944 C CA . GLY A 1 241 ? -8.629 -2.489 23.537 1.00 94.88 241 GLY A CA 1
ATOM 1945 C C . GLY A 1 241 ? -7.910 -1.338 24.246 1.00 94.88 241 GLY A C 1
ATOM 1946 O O . GLY A 1 241 ? -8.336 -0.905 25.312 1.00 94.88 241 GLY A O 1
ATOM 1947 N N . LYS A 1 242 ? -6.802 -0.825 23.694 1.00 96.94 242 LYS A N 1
ATOM 1948 C CA . LYS A 1 242 ? -6.044 0.308 24.254 1.00 96.94 242 LYS A CA 1
ATOM 1949 C C . LYS A 1 242 ? -6.625 1.639 23.765 1.00 96.94 242 LYS A C 1
ATOM 1951 O O . LYS A 1 242 ? -5.916 2.467 23.196 1.00 96.94 242 LYS A O 1
ATOM 1956 N N . THR A 1 243 ? -7.923 1.833 23.988 1.00 95.94 243 THR A N 1
ATOM 1957 C CA . THR A 1 243 ? -8.723 2.915 23.389 1.00 95.94 243 THR A CA 1
ATOM 1958 C C . THR A 1 243 ? -8.239 4.316 23.758 1.00 95.94 243 THR A C 1
ATOM 1960 O O . THR A 1 243 ? -8.132 5.143 22.866 1.00 95.94 243 THR A O 1
ATOM 1963 N N . LYS A 1 244 ? -7.824 4.572 25.008 1.00 96.81 244 LYS A N 1
ATOM 1964 C CA . LYS A 1 244 ? -7.263 5.883 25.414 1.00 96.81 244 LYS A CA 1
ATOM 1965 C C . LYS A 1 244 ? -6.016 6.281 24.611 1.00 96.81 244 LYS A C 1
ATOM 1967 O O . LYS A 1 244 ? -5.859 7.426 24.205 1.00 96.81 244 LYS A O 1
ATOM 1972 N N . ALA A 1 245 ? -5.108 5.329 24.384 1.00 97.25 245 ALA A N 1
ATOM 1973 C CA . ALA A 1 245 ? -3.893 5.581 23.609 1.00 97.25 245 ALA A CA 1
ATOM 1974 C C . ALA A 1 245 ? -4.204 5.742 22.114 1.00 97.25 245 ALA A C 1
ATOM 1976 O O . ALA A 1 245 ? -3.606 6.591 21.456 1.00 97.25 245 ALA A O 1
ATOM 1977 N N . ALA A 1 246 ? -5.147 4.944 21.603 1.00 97.88 246 ALA A N 1
ATOM 1978 C CA . ALA A 1 246 ? -5.651 5.052 20.241 1.00 97.88 246 ALA A CA 1
ATOM 1979 C C . ALA A 1 246 ? -6.301 6.423 19.984 1.00 97.88 246 ALA A C 1
ATOM 1981 O O . ALA A 1 246 ? -5.962 7.084 19.013 1.00 97.88 246 ALA A O 1
ATOM 1982 N N . GLU A 1 247 ? -7.170 6.883 20.881 1.00 98.00 247 GLU A N 1
ATOM 1983 C CA . GLU A 1 247 ? -7.839 8.182 20.788 1.00 98.00 247 GLU A CA 1
ATOM 1984 C C . GLU A 1 247 ? -6.851 9.345 20.753 1.00 98.00 247 GLU A C 1
ATOM 1986 O O . GLU A 1 247 ? -6.959 10.209 19.885 1.00 98.00 247 GLU A O 1
ATOM 1991 N N . ARG A 1 248 ? -5.828 9.321 21.616 1.00 97.75 248 ARG A N 1
ATOM 1992 C CA . ARG A 1 248 ? -4.757 10.323 21.589 1.00 97.75 248 ARG A CA 1
ATOM 1993 C C . ARG A 1 248 ? -4.047 10.369 20.232 1.00 97.75 248 ARG A C 1
ATOM 1995 O O . ARG A 1 248 ? -3.932 11.442 19.654 1.00 97.75 248 ARG A O 1
ATOM 2002 N N . ILE A 1 249 ? -3.599 9.220 19.715 1.00 96.81 249 ILE A N 1
ATOM 2003 C CA . ILE A 1 249 ? -2.908 9.157 18.414 1.00 96.81 249 ILE A CA 1
ATOM 2004 C C . ILE A 1 249 ? -3.826 9.640 17.292 1.00 96.81 249 ILE A C 1
ATOM 2006 O O . ILE A 1 249 ? -3.396 10.413 16.444 1.00 96.81 249 ILE A O 1
ATOM 2010 N N . PHE A 1 250 ? -5.088 9.207 17.293 1.00 97.44 250 PHE A N 1
ATOM 2011 C CA . PHE A 1 250 ? -6.055 9.621 16.284 1.00 97.44 250 PHE A CA 1
ATOM 2012 C C . PHE A 1 250 ? -6.271 11.138 16.300 1.00 97.44 250 PHE A C 1
ATOM 2014 O O . PHE A 1 250 ? -6.238 11.758 15.242 1.00 97.44 250 PHE A O 1
ATOM 2021 N N . LYS A 1 251 ? -6.429 11.747 17.482 1.00 97.06 251 LYS A N 1
ATOM 2022 C CA . LYS A 1 251 ? -6.573 13.201 17.622 1.00 97.06 251 LYS A CA 1
ATOM 2023 C C . LYS A 1 251 ? -5.346 13.950 17.092 1.00 97.06 251 LYS A C 1
ATOM 2025 O O . LYS A 1 251 ? -5.509 14.855 16.280 1.00 97.06 251 LYS A O 1
ATOM 2030 N N . GLU A 1 252 ? -4.145 13.530 17.491 1.00 96.00 252 GLU A N 1
ATOM 2031 C CA . GLU A 1 252 ? -2.880 14.114 17.018 1.00 96.00 252 GLU A CA 1
ATOM 2032 C C . GLU A 1 252 ? -2.767 14.056 15.481 1.00 96.00 252 GLU A C 1
ATOM 2034 O O . GLU A 1 252 ? -2.444 15.059 14.843 1.00 96.00 252 GLU A O 1
ATOM 2039 N N . GLU A 1 253 ? -3.097 12.917 14.856 1.00 95.62 253 GLU A N 1
ATOM 2040 C CA . GLU A 1 253 ? -3.047 12.800 13.392 1.00 95.62 253 GLU A CA 1
ATOM 2041 C C . GLU A 1 253 ? -4.135 13.612 12.689 1.00 95.62 253 GLU A C 1
ATOM 2043 O O . GLU A 1 253 ? -3.872 14.191 11.637 1.00 95.62 253 GLU A O 1
ATOM 2048 N N . MET A 1 254 ? -5.341 13.697 13.253 1.00 95.38 254 MET A N 1
ATOM 2049 C CA . MET A 1 254 ? -6.420 14.508 12.681 1.00 95.38 254 MET A CA 1
ATOM 2050 C C . MET A 1 254 ? -6.098 16.007 12.714 1.00 95.38 254 MET A C 1
ATOM 2052 O O . MET A 1 254 ? -6.434 16.714 11.766 1.00 95.38 254 MET A O 1
ATOM 2056 N N . GLU A 1 255 ? -5.415 16.489 13.755 1.00 94.88 255 GLU A N 1
ATOM 2057 C CA . GLU A 1 255 ? -4.925 17.873 13.841 1.00 94.88 255 GLU A CA 1
ATOM 2058 C C . GLU A 1 255 ? -3.782 18.148 12.850 1.00 94.88 255 GLU A C 1
ATOM 2060 O O . GLU A 1 255 ? -3.651 19.258 12.325 1.00 94.88 255 GLU A O 1
ATOM 2065 N N . ARG A 1 256 ? -2.962 17.131 12.565 1.00 92.50 256 ARG A N 1
ATOM 2066 C CA . ARG A 1 256 ? -1.826 17.224 11.643 1.00 92.50 256 ARG A CA 1
ATOM 2067 C C . ARG A 1 256 ? -2.233 17.132 10.173 1.00 92.50 256 ARG A C 1
ATOM 2069 O O . ARG A 1 256 ? -1.665 17.842 9.346 1.00 92.50 256 ARG A O 1
ATOM 2076 N N . LEU A 1 257 ? -3.215 16.293 9.844 1.00 92.62 257 LEU A N 1
ATOM 2077 C CA . LEU A 1 257 ? -3.621 15.945 8.477 1.00 92.62 257 LEU A CA 1
ATOM 2078 C C . LEU A 1 257 ? -3.808 17.149 7.529 1.00 92.62 257 LEU A C 1
ATOM 2080 O O . LEU A 1 257 ? -3.337 17.064 6.392 1.00 92.62 257 LEU A O 1
ATOM 2084 N N . PRO A 1 258 ? -4.434 18.277 7.935 1.00 91.31 258 PRO A N 1
ATOM 2085 C CA . PRO A 1 258 ? -4.621 19.429 7.050 1.00 91.31 258 PRO A CA 1
ATOM 2086 C C . PRO A 1 258 ? -3.311 20.081 6.586 1.00 91.31 258 PRO A C 1
ATOM 2088 O O . PRO A 1 258 ? -3.304 20.762 5.564 1.00 91.31 258 PRO A O 1
ATOM 2091 N N . ARG A 1 259 ? -2.209 19.874 7.318 1.00 90.56 259 ARG A N 1
ATOM 2092 C CA . ARG A 1 259 ? -0.895 20.476 7.048 1.00 90.56 259 ARG A CA 1
ATOM 2093 C C . ARG A 1 259 ? -0.038 19.652 6.088 1.00 90.56 259 ARG A C 1
ATOM 2095 O O . ARG A 1 259 ? 1.036 20.108 5.719 1.00 90.56 259 ARG A O 1
ATOM 2102 N N . LEU A 1 260 ? -0.490 18.460 5.688 1.00 89.62 260 LEU A N 1
ATOM 2103 C CA . LEU A 1 260 ? 0.288 17.523 4.876 1.00 89.62 260 LEU A CA 1
ATOM 2104 C C . LEU A 1 260 ? -0.192 17.568 3.407 1.00 89.62 260 LEU A C 1
ATOM 2106 O O . LEU A 1 260 ? -1.161 16.886 3.049 1.00 89.62 260 LEU A O 1
ATOM 2110 N N . PRO A 1 261 ? 0.444 18.367 2.524 1.00 83.12 261 PRO A N 1
ATOM 2111 C CA . PRO A 1 261 ? -0.062 18.624 1.171 1.00 83.12 261 PRO A CA 1
ATOM 2112 C C . PRO A 1 261 ? 0.024 17.414 0.230 1.00 83.12 261 PRO A C 1
ATOM 2114 O O . PRO A 1 261 ? -0.682 17.384 -0.775 1.00 83.12 261 PRO A O 1
ATOM 2117 N N . TYR A 1 262 ? 0.862 16.431 0.562 1.00 85.31 262 TYR A N 1
ATOM 2118 C CA . TYR A 1 262 ? 1.115 15.205 -0.204 1.00 85.31 262 TYR A CA 1
ATOM 2119 C C . TYR A 1 262 ? 0.237 14.020 0.242 1.00 85.31 262 TYR A C 1
ATOM 2121 O O . TYR A 1 262 ? 0.412 12.900 -0.226 1.00 85.31 262 TYR A O 1
ATOM 2129 N N . VAL A 1 263 ? -0.720 14.216 1.155 1.00 90.19 263 VAL A N 1
ATOM 2130 C CA . VAL A 1 263 ? -1.609 13.135 1.608 1.00 90.19 263 VAL A CA 1
ATOM 2131 C C . VAL A 1 263 ? -2.832 13.033 0.693 1.00 90.19 263 VAL A C 1
ATOM 2133 O O . VAL A 1 263 ? -3.834 13.736 0.875 1.00 90.19 263 VAL A O 1
ATOM 2136 N N . GLY A 1 264 ? -2.739 12.113 -0.271 1.00 90.25 264 GLY A N 1
ATOM 2137 C CA . GLY A 1 264 ? -3.820 11.763 -1.199 1.00 90.25 264 GLY A CA 1
ATOM 2138 C C . GLY A 1 264 ? -5.012 11.031 -0.563 1.00 90.25 264 GLY A C 1
ATOM 2139 O O . GLY A 1 264 ? -5.017 10.696 0.627 1.00 90.25 264 GLY A O 1
ATOM 2140 N N . ALA A 1 265 ? -6.032 10.760 -1.382 1.00 91.69 265 ALA A N 1
ATOM 2141 C CA . ALA A 1 265 ? -7.321 10.213 -0.949 1.00 91.69 265 ALA A CA 1
ATOM 2142 C C . ALA A 1 265 ? -7.217 8.869 -0.210 1.00 91.69 265 ALA A C 1
ATOM 2144 O O . ALA A 1 265 ? -7.860 8.691 0.825 1.00 91.69 265 ALA A O 1
ATOM 2145 N N . LEU A 1 266 ? -6.378 7.946 -0.698 1.00 91.81 266 LEU A N 1
ATOM 2146 C CA . LEU A 1 266 ? -6.159 6.640 -0.069 1.00 91.81 266 LEU A CA 1
ATOM 2147 C C . LEU A 1 266 ? -5.682 6.779 1.379 1.00 91.81 266 LEU A C 1
ATOM 2149 O O . LEU A 1 266 ? -6.242 6.168 2.286 1.00 91.81 266 LEU A O 1
ATOM 2153 N N . HIS A 1 267 ? -4.677 7.619 1.605 1.00 92.81 267 HIS A N 1
ATOM 2154 C CA . HIS A 1 267 ? -4.067 7.814 2.918 1.00 92.81 267 HIS A CA 1
ATOM 2155 C C . HIS A 1 267 ? -5.062 8.407 3.924 1.00 92.81 267 HIS A C 1
ATOM 2157 O O . HIS A 1 267 ? -5.169 7.928 5.053 1.00 92.81 267 HIS A O 1
ATOM 2163 N N . ARG A 1 268 ? -5.859 9.395 3.490 1.00 93.62 268 ARG A N 1
ATOM 2164 C CA . ARG A 1 268 ? -6.952 9.965 4.297 1.00 93.62 268 ARG A CA 1
ATOM 2165 C C . ARG A 1 268 ? -7.996 8.906 4.637 1.00 93.62 268 ARG A C 1
ATOM 2167 O O . ARG A 1 268 ? -8.413 8.796 5.786 1.00 93.62 268 ARG A O 1
ATOM 2174 N N . ALA A 1 269 ? -8.373 8.091 3.653 1.00 93.44 269 ALA A N 1
ATOM 2175 C CA . ALA A 1 269 ? -9.353 7.029 3.827 1.00 93.44 269 ALA A CA 1
ATOM 2176 C C . ALA A 1 269 ? -8.889 5.964 4.836 1.00 93.44 269 ALA A C 1
ATOM 2178 O O . ALA A 1 269 ? -9.706 5.480 5.619 1.00 93.44 269 ALA A O 1
ATOM 2179 N N . LEU A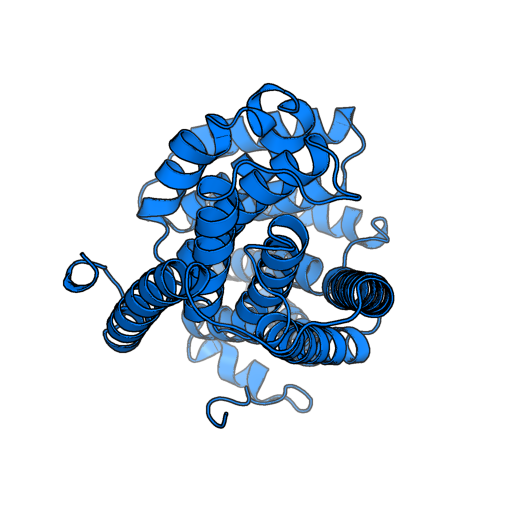 1 270 ? -7.592 5.627 4.873 1.00 93.50 270 LEU A N 1
ATOM 2180 C CA . LEU A 1 270 ? -7.027 4.729 5.888 1.00 93.50 270 LEU A CA 1
ATOM 2181 C C . LEU A 1 270 ? -7.195 5.299 7.305 1.00 93.50 270 LEU A C 1
ATOM 2183 O O . LEU A 1 270 ? -7.714 4.604 8.181 1.00 93.50 270 LEU A O 1
ATOM 2187 N N . LEU A 1 271 ? -6.839 6.571 7.514 1.00 95.31 271 LEU A N 1
ATOM 2188 C CA . LEU A 1 271 ? -6.980 7.225 8.817 1.00 95.31 271 LEU A CA 1
ATOM 2189 C C . LEU A 1 271 ? -8.452 7.349 9.244 1.00 95.31 271 LEU A C 1
ATOM 2191 O O . LEU A 1 271 ? -8.791 7.012 10.379 1.00 95.31 271 LEU A O 1
ATOM 2195 N N . PHE A 1 272 ? -9.343 7.769 8.340 1.00 94.88 272 PHE A N 1
ATOM 2196 C CA . PHE A 1 272 ? -10.774 7.915 8.637 1.00 94.88 272 PHE A CA 1
ATOM 2197 C C . PHE A 1 272 ? -11.429 6.571 8.965 1.00 94.88 272 PHE A C 1
ATOM 2199 O O . PHE A 1 272 ? -12.157 6.464 9.955 1.00 94.88 272 PHE A O 1
ATOM 2206 N N . LYS A 1 273 ? -11.076 5.511 8.227 1.00 95.19 273 LYS A N 1
ATOM 2207 C CA . LYS A 1 273 ? -11.485 4.134 8.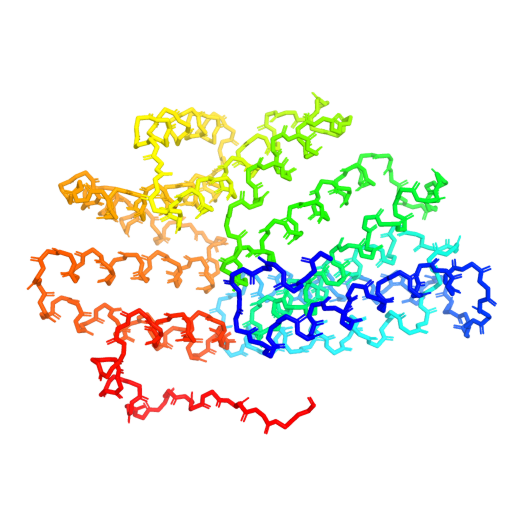537 1.00 95.19 273 LYS A CA 1
ATOM 2208 C C . LYS A 1 273 ? -11.053 3.728 9.947 1.00 95.19 273 LYS A C 1
ATOM 2210 O O . LYS A 1 273 ? -11.829 3.107 10.674 1.00 95.19 273 LYS A O 1
ATOM 2215 N N . SER A 1 274 ? -9.838 4.081 10.356 1.00 95.81 274 SER A N 1
ATOM 2216 C CA . SER A 1 274 ? -9.343 3.812 11.709 1.00 95.81 274 SER A CA 1
ATOM 2217 C C . SER A 1 274 ? -10.062 4.638 12.782 1.00 95.81 274 SER A C 1
ATOM 2219 O O . SER A 1 274 ? -10.361 4.103 13.850 1.00 95.81 274 SER A O 1
ATOM 2221 N N . GLY A 1 275 ? -10.460 5.875 12.475 1.00 96.50 275 GLY A N 1
ATOM 2222 C CA . GLY A 1 275 ? -11.353 6.683 13.313 1.00 96.50 275 GLY A CA 1
ATOM 2223 C C . GLY A 1 275 ? -12.740 6.058 13.496 1.00 96.50 275 GLY A C 1
ATOM 2224 O O . GLY A 1 275 ? -13.222 5.938 14.621 1.00 96.50 275 GLY A O 1
ATOM 2225 N N . ALA A 1 276 ? -13.356 5.566 12.416 1.00 96.44 276 ALA A N 1
ATOM 2226 C CA . ALA A 1 276 ? -14.621 4.832 12.496 1.00 96.44 276 ALA A CA 1
ATOM 2227 C C . ALA A 1 276 ? -14.474 3.545 13.332 1.00 96.44 276 ALA A C 1
ATOM 2229 O O . ALA A 1 276 ? -15.318 3.239 14.176 1.00 96.44 276 ALA A O 1
ATOM 2230 N N . ARG A 1 277 ? -13.372 2.798 13.174 1.00 95.88 277 ARG A N 1
ATOM 2231 C CA . ARG A 1 277 ? -13.068 1.626 14.020 1.00 95.88 277 ARG A CA 1
ATOM 2232 C C . ARG A 1 277 ? -12.928 1.998 15.498 1.00 95.88 277 ARG A C 1
ATOM 2234 O O . ARG A 1 277 ? -13.413 1.252 16.346 1.00 95.88 277 ARG A O 1
ATOM 2241 N N . LEU A 1 278 ? -12.301 3.131 15.810 1.00 97.44 278 LEU A N 1
ATOM 2242 C CA . LEU A 1 278 ? -12.163 3.616 17.182 1.00 97.44 278 LEU A CA 1
ATOM 2243 C C . LEU A 1 278 ? -13.523 3.969 17.799 1.00 97.44 278 LEU A C 1
ATOM 2245 O O . LEU A 1 278 ? -13.829 3.473 18.880 1.00 97.44 278 LEU A O 1
ATOM 2249 N N . ALA A 1 279 ? -14.354 4.750 17.103 1.00 96.94 279 ALA A N 1
ATOM 2250 C CA . ALA A 1 279 ? -15.696 5.108 17.574 1.00 96.94 279 ALA A CA 1
ATOM 2251 C C . ALA A 1 279 ? -16.562 3.859 17.816 1.00 96.94 279 ALA A C 1
ATOM 2253 O O . ALA A 1 279 ? -17.208 3.720 18.856 1.00 96.94 279 ALA A O 1
ATOM 2254 N N . TRP A 1 280 ? -16.477 2.877 16.911 1.00 95.31 280 TRP A N 1
ATOM 2255 C CA . TRP A 1 280 ? -17.126 1.578 17.088 1.00 95.31 280 TRP A CA 1
ATOM 2256 C C . TRP A 1 280 ? -16.652 0.851 18.354 1.00 95.31 280 TRP A C 1
ATOM 2258 O O . TRP A 1 280 ? -17.475 0.326 19.104 1.00 95.31 280 TRP A O 1
ATOM 2268 N N . ALA A 1 281 ? -15.339 0.828 18.609 1.00 95.69 281 ALA A N 1
ATOM 2269 C CA . ALA A 1 281 ? -14.755 0.197 19.793 1.00 95.69 281 ALA A CA 1
ATOM 2270 C C . ALA A 1 281 ? -15.133 0.914 21.102 1.00 95.69 281 ALA A C 1
ATOM 2272 O O . ALA A 1 281 ? -15.284 0.259 22.133 1.00 95.69 281 ALA A O 1
ATOM 2273 N N . LEU A 1 282 ? -15.329 2.234 21.055 1.00 96.81 282 LEU A N 1
ATOM 2274 C CA . LEU A 1 282 ? -15.819 3.056 22.167 1.00 96.81 282 LEU A CA 1
ATOM 2275 C C . LEU A 1 282 ? -17.337 2.946 22.386 1.00 96.81 282 LEU A C 1
ATOM 2277 O O . LEU A 1 282 ? -17.837 3.442 23.389 1.00 96.81 282 LEU A O 1
ATOM 2281 N N . ARG A 1 283 ? -18.059 2.260 21.487 1.00 96.00 283 ARG A N 1
ATOM 2282 C CA . ARG A 1 283 ? -19.532 2.176 21.452 1.00 96.00 283 ARG A CA 1
ATOM 2283 C C . ARG A 1 283 ? -20.226 3.523 21.221 1.00 96.00 283 ARG A C 1
ATOM 2285 O O . ARG A 1 283 ? -21.424 3.635 21.466 1.00 96.00 283 ARG A O 1
ATOM 2292 N N . ASP A 1 284 ? -19.509 4.498 20.677 1.00 96.44 284 ASP A N 1
ATOM 2293 C CA . ASP A 1 284 ? -20.065 5.782 20.266 1.00 96.44 284 ASP A CA 1
ATOM 2294 C C . ASP A 1 284 ? -20.671 5.645 18.863 1.00 96.44 284 ASP A C 1
ATOM 2296 O O . ASP A 1 284 ? -19.983 5.718 17.840 1.00 96.44 284 ASP A O 1
ATOM 2300 N N . ARG A 1 285 ? -21.969 5.325 18.815 1.00 93.94 285 ARG A N 1
ATOM 2301 C CA . ARG A 1 285 ? -22.685 5.044 17.561 1.00 93.94 285 ARG A CA 1
ATOM 2302 C C . ARG A 1 285 ? -22.935 6.292 16.726 1.00 93.94 285 ARG A C 1
ATOM 2304 O O . ARG A 1 285 ? -22.951 6.184 15.502 1.00 93.94 285 ARG A O 1
ATOM 2311 N N . GLU A 1 286 ? -23.099 7.440 17.370 1.00 94.19 286 GLU A N 1
ATOM 2312 C CA . GLU A 1 286 ? -23.317 8.714 16.692 1.00 94.19 286 GLU A CA 1
ATOM 2313 C C . GLU A 1 286 ? -22.046 9.139 15.954 1.00 94.19 286 GLU A C 1
ATOM 2315 O O . GLU A 1 286 ? -22.060 9.288 14.729 1.00 94.19 286 GLU A O 1
ATOM 2320 N N . VAL A 1 287 ? -20.913 9.196 16.666 1.00 94.56 287 VAL A N 1
ATOM 2321 C CA . VAL A 1 287 ? -19.619 9.517 16.052 1.00 94.56 287 VAL A CA 1
ATOM 2322 C C . VAL A 1 287 ? -19.236 8.466 15.018 1.00 94.56 287 VAL A C 1
ATOM 2324 O O . VAL A 1 287 ? -18.726 8.810 13.951 1.00 94.56 287 VAL A O 1
ATOM 2327 N N . TRP A 1 288 ? -19.507 7.183 15.279 1.00 95.50 288 TRP A N 1
ATOM 2328 C CA . TRP A 1 288 ? -19.263 6.135 14.291 1.00 95.50 288 TRP A CA 1
ATOM 2329 C C . TRP A 1 288 ? -20.035 6.373 12.988 1.00 95.50 288 TRP A C 1
ATOM 2331 O O . TRP A 1 288 ? -19.421 6.278 11.927 1.00 95.50 288 TRP A O 1
ATOM 2341 N N . SER A 1 289 ? -21.329 6.710 13.057 1.00 92.31 289 SER A N 1
ATOM 2342 C CA . SER A 1 289 ? -22.178 6.953 11.880 1.00 92.31 289 SER A CA 1
ATOM 2343 C C . SER A 1 289 ? -21.636 8.096 11.014 1.00 92.31 289 SER A C 1
ATOM 2345 O O . SER A 1 289 ? -21.475 7.949 9.801 1.00 92.31 289 SER A O 1
ATOM 2347 N N . ILE A 1 290 ? -21.242 9.203 11.650 1.00 92.00 290 ILE A N 1
ATOM 2348 C CA . ILE A 1 290 ? -20.637 10.353 10.965 1.00 92.00 290 ILE A CA 1
ATOM 2349 C C . ILE A 1 290 ? -19.323 9.936 10.290 1.00 92.00 290 ILE A C 1
ATOM 2351 O O . ILE A 1 290 ? -19.135 10.134 9.089 1.00 92.00 290 ILE A O 1
ATOM 2355 N N . ARG A 1 291 ? -18.421 9.292 11.041 1.00 93.44 291 ARG A N 1
ATOM 2356 C CA . ARG A 1 291 ? -17.094 8.904 10.538 1.00 93.44 291 ARG A CA 1
ATOM 2357 C C . ARG A 1 291 ? -17.165 7.879 9.420 1.00 93.44 291 ARG A C 1
ATOM 2359 O O . ARG A 1 291 ? -16.386 7.962 8.469 1.00 93.44 291 ARG A O 1
ATOM 2366 N N . ILE A 1 292 ? -18.058 6.896 9.518 1.00 94.56 292 ILE A N 1
ATOM 2367 C CA . ILE A 1 292 ? -18.180 5.876 8.479 1.00 94.56 292 ILE A CA 1
ATOM 2368 C C . ILE A 1 292 ? -18.776 6.469 7.198 1.00 94.56 292 ILE A C 1
ATOM 2370 O O . ILE A 1 292 ? -18.290 6.133 6.120 1.00 94.56 292 ILE A O 1
ATOM 2374 N N . ALA A 1 293 ? -19.722 7.411 7.297 1.00 91.94 293 ALA A N 1
ATOM 2375 C CA . ALA A 1 293 ? -20.251 8.140 6.144 1.00 91.94 293 ALA A CA 1
ATOM 2376 C C . ALA A 1 293 ? -19.172 8.986 5.448 1.00 91.94 293 ALA A C 1
ATOM 2378 O O . ALA A 1 293 ? -18.990 8.868 4.235 1.00 91.94 293 ALA A O 1
ATOM 2379 N N . GLU A 1 294 ? -18.379 9.756 6.205 1.00 92.19 294 GLU A N 1
ATOM 2380 C CA . GLU A 1 294 ? -17.228 10.506 5.672 1.00 92.19 294 GLU A CA 1
ATOM 2381 C C . GLU A 1 294 ? -16.230 9.580 4.958 1.00 92.19 294 GLU A C 1
ATOM 2383 O O . GLU A 1 294 ? -15.766 9.866 3.850 1.00 92.19 294 GLU A O 1
ATOM 2388 N N . THR A 1 295 ? -15.922 8.442 5.586 1.00 93.94 295 THR A N 1
ATOM 2389 C CA . THR A 1 295 ? -14.978 7.446 5.067 1.00 93.94 295 THR A CA 1
ATOM 2390 C C . THR A 1 295 ? -15.470 6.846 3.751 1.00 93.94 295 THR A C 1
ATOM 2392 O O . THR A 1 295 ? -14.738 6.837 2.760 1.00 93.94 295 THR A O 1
ATOM 2395 N N . VAL A 1 296 ? -16.712 6.358 3.720 1.00 92.94 296 VAL A N 1
ATOM 2396 C CA . VAL A 1 296 ? -17.312 5.724 2.539 1.00 92.94 296 VAL A CA 1
ATOM 2397 C C . VAL A 1 296 ? -17.492 6.739 1.409 1.00 92.94 296 VAL A C 1
ATOM 2399 O O . VAL A 1 296 ? -17.149 6.437 0.266 1.00 92.94 296 VAL A O 1
ATOM 2402 N N . GLY A 1 297 ? -17.943 7.959 1.711 1.00 91.56 297 GLY A N 1
ATOM 2403 C CA . GLY A 1 297 ? -18.094 9.027 0.721 1.00 91.56 297 GLY A CA 1
ATOM 2404 C C . GLY A 1 297 ? -16.765 9.454 0.087 1.00 91.56 297 GLY A C 1
ATOM 2405 O O . GLY A 1 297 ? -16.705 9.742 -1.111 1.00 91.56 297 GLY A O 1
ATOM 2406 N N . LEU A 1 298 ? -15.669 9.466 0.855 1.00 93.56 298 LEU A N 1
ATOM 2407 C CA . LEU A 1 298 ? -14.320 9.671 0.318 1.00 93.56 298 LEU A CA 1
ATOM 2408 C C . LEU A 1 298 ? -13.892 8.504 -0.587 1.00 93.56 298 LEU A C 1
ATOM 2410 O O . LEU A 1 298 ? -13.449 8.733 -1.711 1.00 93.56 298 LEU A O 1
ATOM 2414 N N . MET A 1 299 ? -14.046 7.263 -0.115 1.00 93.81 299 MET A N 1
ATOM 2415 C CA . MET A 1 299 ? -13.635 6.063 -0.852 1.00 93.81 299 MET A CA 1
ATOM 2416 C C . MET A 1 299 ? -14.400 5.880 -2.164 1.00 93.81 299 MET A C 1
ATOM 2418 O O . MET A 1 299 ? -13.784 5.538 -3.170 1.00 93.81 299 MET A O 1
ATOM 2422 N N . SER A 1 300 ? -15.713 6.129 -2.169 1.00 90.56 300 SER A N 1
ATOM 2423 C CA . SER A 1 300 ? -16.564 6.036 -3.363 1.00 90.56 300 SER A CA 1
ATOM 2424 C C . SER A 1 300 ? -16.100 7.003 -4.453 1.00 90.56 300 SER A C 1
ATOM 2426 O O . SER A 1 300 ? -15.814 6.594 -5.583 1.00 90.56 300 SER A O 1
ATOM 2428 N N . ARG A 1 301 ? -15.931 8.282 -4.089 1.00 90.50 301 ARG A N 1
ATOM 2429 C CA . ARG A 1 301 ? -15.492 9.327 -5.023 1.00 90.50 301 ARG A CA 1
ATOM 2430 C C . ARG A 1 301 ? -14.094 9.059 -5.574 1.00 90.50 301 ARG A C 1
ATOM 2432 O O . ARG A 1 301 ? -13.878 9.260 -6.760 1.00 90.50 301 ARG A O 1
ATOM 2439 N N . ALA A 1 302 ? -13.184 8.551 -4.741 1.00 90.44 302 ALA A N 1
ATOM 2440 C CA . ALA A 1 302 ? -11.820 8.198 -5.138 1.00 90.44 302 ALA A CA 1
ATOM 2441 C C . ALA A 1 302 ? -11.690 6.820 -5.818 1.00 90.44 302 ALA A C 1
ATOM 2443 O O . ALA A 1 302 ? -10.598 6.449 -6.240 1.00 90.44 302 ALA A O 1
ATOM 2444 N N . GLY A 1 303 ? -12.769 6.033 -5.917 1.00 88.88 303 GLY A N 1
ATOM 2445 C CA . GLY A 1 303 ? -12.729 4.703 -6.532 1.00 88.88 303 GLY A CA 1
ATOM 2446 C C . GLY A 1 303 ? -11.963 3.643 -5.733 1.00 88.88 303 GLY A C 1
ATOM 2447 O O . GLY A 1 303 ? -11.470 2.680 -6.316 1.00 88.88 303 GLY A O 1
ATOM 2448 N N . LEU A 1 304 ? -11.863 3.783 -4.408 1.00 91.00 304 LEU A N 1
ATOM 2449 C CA . LEU A 1 304 ? -11.109 2.880 -3.526 1.00 91.00 304 LEU A CA 1
ATOM 2450 C C . LEU A 1 304 ? -11.897 1.596 -3.208 1.00 91.00 304 LEU A C 1
ATOM 2452 O O . LEU A 1 304 ? -12.197 1.295 -2.050 1.00 91.00 304 LEU A O 1
ATOM 2456 N N . THR A 1 305 ? -12.258 0.841 -4.247 1.00 87.75 305 THR A N 1
ATOM 2457 C CA . THR A 1 305 ? -13.187 -0.303 -4.170 1.00 87.75 305 THR A CA 1
ATOM 2458 C C . THR A 1 305 ? -12.770 -1.368 -3.153 1.00 87.75 305 THR A C 1
ATOM 2460 O O . THR A 1 305 ? -13.615 -1.860 -2.402 1.00 87.75 305 THR A O 1
ATOM 2463 N N . HIS A 1 306 ? -11.471 -1.666 -3.047 1.00 87.38 306 HIS A N 1
ATOM 2464 C CA . HIS A 1 306 ? -10.955 -2.609 -2.056 1.00 87.38 306 HIS A CA 1
ATOM 2465 C C . HIS A 1 306 ? -11.265 -2.168 -0.619 1.00 87.38 306 HIS A C 1
ATOM 2467 O O . HIS A 1 306 ? -11.721 -2.962 0.204 1.00 87.38 306 HIS A O 1
ATOM 2473 N N . GLN A 1 307 ? -11.093 -0.880 -0.315 1.00 90.56 307 GLN A N 1
ATOM 2474 C CA . GLN A 1 307 ? -11.342 -0.361 1.029 1.00 90.56 307 GLN A CA 1
ATOM 2475 C C . GLN A 1 307 ? -12.834 -0.398 1.397 1.00 90.56 307 GLN A C 1
ATOM 2477 O O . GLN A 1 307 ? -13.169 -0.701 2.544 1.00 90.56 307 GLN A O 1
ATOM 2482 N N . ILE A 1 308 ? -13.730 -0.178 0.427 1.00 89.31 308 ILE A N 1
ATOM 2483 C CA . ILE A 1 308 ? -15.184 -0.316 0.620 1.00 89.31 308 ILE A CA 1
ATOM 2484 C C . ILE A 1 308 ? -15.547 -1.777 0.920 1.00 89.31 308 ILE A C 1
ATOM 2486 O O . ILE A 1 308 ? -16.294 -2.049 1.861 1.00 89.31 308 ILE A O 1
ATOM 2490 N N . SER A 1 309 ? -14.975 -2.726 0.170 1.00 87.25 309 SER A N 1
ATOM 2491 C CA . SER A 1 309 ? -15.162 -4.165 0.410 1.00 87.25 309 SER A CA 1
ATOM 2492 C C . SER A 1 309 ? -14.729 -4.567 1.828 1.00 87.25 309 SER A C 1
ATOM 2494 O O . SER A 1 309 ? -15.464 -5.251 2.546 1.00 87.25 309 SER A O 1
ATOM 2496 N N . LEU A 1 310 ? -13.582 -4.056 2.294 1.00 87.44 310 LEU A N 1
ATOM 2497 C CA . LEU A 1 310 ? -13.118 -4.275 3.666 1.00 87.44 310 LEU A CA 1
ATOM 2498 C C . LEU A 1 310 ? -14.095 -3.720 4.710 1.00 87.44 310 LEU A C 1
ATOM 2500 O O . LEU A 1 310 ? -14.364 -4.398 5.701 1.00 87.44 310 LEU A O 1
ATOM 2504 N N . ILE A 1 311 ? -14.630 -2.514 4.504 1.00 90.44 311 ILE A N 1
ATOM 2505 C CA . ILE A 1 311 ? -15.616 -1.896 5.403 1.00 90.44 311 ILE A CA 1
ATOM 2506 C C . ILE A 1 311 ? -16.878 -2.758 5.518 1.00 90.44 311 ILE A C 1
ATOM 2508 O O . ILE A 1 311 ? -17.308 -3.043 6.639 1.00 90.44 311 ILE A O 1
ATOM 2512 N N . ARG A 1 312 ? -17.417 -3.245 4.392 1.00 90.00 312 ARG A N 1
ATOM 2513 C CA . ARG A 1 312 ? -18.568 -4.166 4.378 1.00 90.00 312 ARG A CA 1
ATOM 2514 C C . ARG A 1 312 ? -18.290 -5.430 5.183 1.00 90.00 312 ARG A C 1
ATOM 2516 O O . ARG A 1 312 ? -19.104 -5.825 6.009 1.00 90.00 312 ARG A O 1
ATOM 2523 N N . ARG A 1 313 ? -17.103 -6.021 5.020 1.00 87.06 313 ARG A N 1
ATOM 2524 C CA . ARG A 1 313 ? -16.697 -7.219 5.773 1.00 87.06 313 ARG A CA 1
ATOM 2525 C C . ARG A 1 313 ? -16.613 -6.980 7.286 1.00 87.06 313 ARG A C 1
ATOM 2527 O O . ARG A 1 313 ? -16.887 -7.894 8.053 1.00 87.06 313 ARG A O 1
ATOM 2534 N N . ILE A 1 314 ? -16.206 -5.785 7.718 1.00 87.38 314 ILE A N 1
ATOM 2535 C CA . ILE A 1 314 ? -16.024 -5.457 9.144 1.00 87.38 314 ILE A CA 1
ATOM 2536 C C . ILE A 1 314 ? -17.359 -5.174 9.835 1.00 87.38 314 ILE A C 1
ATOM 2538 O O . ILE A 1 314 ? -17.565 -5.632 10.957 1.00 87.38 314 ILE A O 1
ATOM 2542 N N . TYR A 1 315 ? -18.235 -4.391 9.201 1.00 89.06 315 TYR A N 1
ATOM 2543 C CA . TYR A 1 315 ? -19.452 -3.872 9.838 1.00 89.06 315 TYR A CA 1
ATOM 2544 C C . TYR A 1 315 ? -20.740 -4.584 9.399 1.00 89.06 315 TYR A C 1
ATOM 2546 O O . TYR A 1 315 ? -21.773 -4.409 10.043 1.00 89.06 315 TYR A O 1
ATOM 2554 N N . GLY A 1 316 ? -20.694 -5.401 8.342 1.00 89.12 316 GLY A N 1
ATOM 2555 C CA . GLY A 1 316 ? -21.845 -6.148 7.837 1.00 89.12 316 GLY A CA 1
ATOM 2556 C C . GLY A 1 316 ? -23.027 -5.237 7.503 1.00 89.12 316 GLY A C 1
ATOM 2557 O O . GLY A 1 316 ? -22.853 -4.158 6.941 1.00 89.12 316 GLY A O 1
ATOM 2558 N N . SER A 1 317 ? -24.231 -5.640 7.911 1.00 87.31 317 SER A N 1
ATOM 2559 C CA . SER A 1 317 ? -25.466 -4.886 7.660 1.00 87.31 317 SER A CA 1
ATOM 2560 C C . SER A 1 317 ? -25.472 -3.473 8.249 1.00 87.31 317 SER A C 1
ATOM 2562 O O . SER A 1 317 ? -26.212 -2.622 7.764 1.00 87.31 317 SER A O 1
ATOM 2564 N N . ALA A 1 318 ? -24.635 -3.184 9.254 1.00 85.31 318 ALA A N 1
ATOM 2565 C CA . ALA A 1 318 ? -24.603 -1.869 9.888 1.00 85.31 318 ALA A CA 1
ATOM 2566 C C . ALA A 1 318 ? -24.167 -0.756 8.921 1.00 85.31 318 ALA A C 1
ATOM 2568 O O . ALA A 1 318 ? -24.590 0.382 9.088 1.00 85.31 318 ALA A O 1
ATOM 2569 N N . VAL A 1 319 ? -23.346 -1.063 7.908 1.00 88.62 319 VAL A N 1
ATOM 2570 C CA . VAL A 1 319 ? -22.878 -0.056 6.939 1.00 88.62 319 VAL A CA 1
ATOM 2571 C C . VAL A 1 319 ? -23.772 0.062 5.699 1.00 88.62 319 VAL A C 1
ATOM 2573 O O . VAL A 1 319 ? -23.623 1.008 4.929 1.00 88.62 319 VAL A O 1
ATOM 2576 N N . GLU A 1 320 ? -24.737 -0.840 5.506 1.00 85.38 320 GLU A N 1
ATOM 2577 C CA . GLU A 1 320 ? -25.593 -0.842 4.309 1.00 85.38 320 GLU A CA 1
ATOM 2578 C C . GLU A 1 320 ? -26.498 0.394 4.229 1.00 85.38 320 GLU A C 1
ATOM 2580 O O . GLU A 1 320 ? -26.671 0.961 3.154 1.00 85.38 320 GLU A O 1
ATOM 2585 N N . SER A 1 321 ? -26.997 0.891 5.364 1.00 81.69 321 SER A N 1
ATOM 2586 C CA . SER A 1 321 ? -27.790 2.130 5.409 1.00 81.69 321 SER A CA 1
ATOM 2587 C C . SER A 1 321 ? -26.997 3.366 4.974 1.00 81.69 321 SER A C 1
ATOM 2589 O O . SER A 1 321 ? -27.560 4.297 4.403 1.00 81.69 321 SER A O 1
ATOM 2591 N N . VAL A 1 322 ? -25.684 3.368 5.215 1.00 81.19 322 VAL A N 1
ATOM 2592 C CA . VAL A 1 322 ? -24.770 4.437 4.797 1.00 81.19 322 VAL A CA 1
ATOM 2593 C C . VAL A 1 322 ? -24.440 4.297 3.315 1.00 81.19 322 VAL A C 1
ATOM 2595 O O . VAL A 1 322 ? -24.425 5.287 2.595 1.00 81.19 322 VAL A O 1
ATOM 2598 N N . LEU A 1 323 ? -24.223 3.069 2.839 1.00 78.19 323 LEU A N 1
ATOM 2599 C CA . LEU A 1 323 ? -23.940 2.779 1.431 1.00 78.19 323 LEU A CA 1
ATOM 2600 C C . LEU A 1 323 ? -25.136 3.036 0.505 1.00 78.19 323 LEU A C 1
ATOM 2602 O O . LEU A 1 323 ? -24.928 3.292 -0.675 1.00 78.19 323 LEU A O 1
ATOM 2606 N N . ALA A 1 324 ? -26.363 2.976 1.025 1.00 76.12 324 ALA A N 1
ATOM 2607 C CA . ALA A 1 324 ? -27.586 3.251 0.274 1.00 76.12 324 ALA A CA 1
ATOM 2608 C C . ALA A 1 324 ? -27.826 4.751 -0.003 1.00 76.12 324 ALA A C 1
ATOM 2610 O O . ALA A 1 324 ? -28.796 5.098 -0.678 1.00 76.12 324 ALA A O 1
ATOM 2611 N N . GLN A 1 325 ? -26.984 5.651 0.517 1.00 73.25 325 GLN A N 1
ATOM 2612 C CA . GLN A 1 325 ? -27.143 7.090 0.305 1.00 73.25 325 GLN A CA 1
ATOM 2613 C C . GLN A 1 325 ? -26.790 7.504 -1.141 1.00 73.25 325 GLN A C 1
ATOM 2615 O O . GLN A 1 325 ? -25.844 6.965 -1.727 1.00 73.25 325 GLN A O 1
ATOM 2620 N N . PRO A 1 326 ? -27.502 8.489 -1.727 1.00 59.06 326 PRO A N 1
ATOM 2621 C CA . PRO A 1 326 ? -27.233 8.970 -3.082 1.00 59.06 326 PRO A CA 1
ATOM 2622 C C . PRO A 1 326 ? -25.783 9.454 -3.248 1.00 59.06 326 PRO A C 1
ATOM 2624 O O . PRO A 1 326 ? -25.281 10.216 -2.424 1.00 59.06 326 PRO A O 1
ATOM 2627 N N . GLY A 1 327 ? -25.113 9.042 -4.331 1.00 63.22 327 GLY A N 1
ATOM 2628 C CA . GLY A 1 327 ? -23.724 9.430 -4.636 1.00 63.22 327 GLY A CA 1
ATOM 2629 C C . GLY A 1 327 ? -22.646 8.447 -4.159 1.00 63.22 327 GLY A C 1
ATOM 2630 O O . GLY A 1 327 ? -21.453 8.679 -4.379 1.00 63.22 327 GLY A O 1
ATOM 2631 N N . ILE A 1 328 ? -23.037 7.332 -3.537 1.00 62.12 328 ILE A N 1
ATOM 2632 C CA . ILE A 1 328 ? -22.156 6.191 -3.286 1.00 62.12 328 ILE A CA 1
ATOM 2633 C C . ILE A 1 328 ? -22.434 5.144 -4.368 1.00 62.12 328 ILE A C 1
ATOM 2635 O O . ILE A 1 328 ? -23.444 4.448 -4.312 1.00 62.12 328 ILE A O 1
ATOM 2639 N N . ASP A 1 329 ? -21.564 5.063 -5.382 1.00 57.31 329 ASP A N 1
ATOM 2640 C CA . ASP A 1 329 ? -21.734 4.088 -6.464 1.00 57.31 329 ASP A CA 1
ATOM 2641 C C . ASP A 1 329 ? -21.704 2.670 -5.865 1.00 57.31 329 ASP A C 1
ATOM 2643 O O . ASP A 1 329 ? -20.740 2.323 -5.162 1.00 57.31 329 ASP A O 1
ATOM 2647 N N . PRO A 1 330 ? -22.709 1.814 -6.133 1.00 53.69 330 PRO A N 1
ATOM 2648 C CA . PRO A 1 330 ? -22.577 0.402 -5.826 1.00 53.69 330 PRO A CA 1
ATOM 2649 C C . PRO A 1 330 ? -21.339 -0.116 -6.560 1.00 53.69 330 PRO A C 1
ATOM 2651 O O . PRO A 1 330 ? -21.148 0.167 -7.741 1.00 53.69 330 PRO A O 1
ATOM 2654 N N . ILE A 1 331 ? -20.469 -0.832 -5.835 1.00 54.56 331 ILE A N 1
ATOM 2655 C CA . ILE A 1 331 ? -19.263 -1.450 -6.399 1.00 54.56 331 ILE A CA 1
ATOM 2656 C C . ILE A 1 331 ? -19.667 -2.130 -7.712 1.00 54.56 331 ILE A C 1
ATOM 2658 O O . ILE A 1 331 ? -20.526 -3.010 -7.680 1.00 54.56 331 ILE A O 1
ATOM 2662 N N . GLU A 1 332 ? -19.061 -1.725 -8.835 1.00 47.81 332 GLU A N 1
ATOM 2663 C CA . GLU A 1 332 ? -19.138 -2.424 -10.124 1.00 47.81 332 GLU A CA 1
ATOM 2664 C C . GLU A 1 332 ? -18.512 -3.818 -9.944 1.00 47.81 332 GLU A C 1
ATOM 2666 O O . GLU A 1 332 ? -17.374 -4.088 -10.321 1.00 47.81 332 GLU A O 1
ATOM 2671 N N . SER A 1 333 ? -19.216 -4.712 -9.257 1.00 37.03 333 SER A N 1
ATOM 2672 C CA . SER A 1 333 ? -18.793 -6.082 -9.057 1.00 37.03 333 SER A CA 1
ATOM 2673 C C . SER A 1 333 ? -19.266 -6.885 -10.258 1.00 37.03 333 SER A C 1
ATOM 2675 O O . SER A 1 333 ? -20.468 -7.076 -10.428 1.00 37.03 333 SER A O 1
ATOM 2677 N N . ARG A 1 334 ? -18.295 -7.414 -11.012 1.00 37.69 334 ARG A N 1
ATOM 2678 C CA . ARG A 1 334 ? -18.442 -8.460 -12.039 1.00 37.69 334 ARG A CA 1
ATOM 2679 C C . ARG A 1 334 ? -18.976 -7.976 -13.390 1.00 37.69 334 ARG A C 1
ATOM 2681 O O . ARG A 1 334 ? -20.148 -8.159 -13.694 1.00 37.69 334 ARG A O 1
ATOM 2688 N N . ARG A 1 335 ? -18.074 -7.458 -14.229 1.00 32.97 335 ARG A N 1
ATOM 2689 C CA . ARG A 1 335 ? -18.017 -7.694 -15.689 1.00 32.97 335 ARG A CA 1
ATOM 2690 C C . ARG A 1 335 ? -16.740 -7.053 -16.251 1.00 32.97 335 ARG A C 1
ATOM 2692 O O . ARG A 1 335 ? -16.748 -5.876 -16.586 1.00 32.97 335 ARG A O 1
ATOM 2699 N N . ALA A 1 336 ? -15.654 -7.826 -16.280 1.00 35.84 336 ALA A N 1
ATOM 2700 C CA . ALA A 1 336 ? -14.524 -7.720 -17.213 1.00 35.84 336 ALA A CA 1
ATOM 2701 C C . ALA A 1 336 ? -13.587 -8.908 -16.981 1.00 35.84 336 ALA A C 1
ATOM 2703 O O . ALA A 1 336 ? -13.097 -9.046 -15.831 1.00 35.84 336 ALA A O 1
#